Protein AF-A0A7J6LQI9-F1 (afdb_monomer_lite)

Organism: Perkinsus chesapeaki (NCBI:txid330153)

Radius of gyration: 26.36 Å; chains: 1; bounding box: 55×40×84 Å

Structure (mmCIF, N/CA/C/O backbone):
data_AF-A0A7J6LQI9-F1
#
_entry.id   AF-A0A7J6LQI9-F1
#
loop_
_atom_site.group_PDB
_atom_site.id
_atom_site.type_symbol
_atom_site.label_atom_id
_atom_site.label_alt_id
_atom_site.label_comp_id
_atom_site.label_asym_id
_atom_site.label_entity_id
_atom_site.label_seq_id
_atom_site.pdbx_PDB_ins_code
_atom_site.Cartn_x
_atom_site.Cartn_y
_atom_site.Cartn_z
_atom_site.occupancy
_atom_site.B_iso_or_equiv
_atom_site.auth_seq_id
_atom_site.auth_comp_id
_atom_site.auth_asym_id
_atom_site.auth_atom_id
_atom_site.pdbx_PDB_model_num
ATOM 1 N N . MET A 1 1 ? 3.073 -26.337 55.553 1.00 40.69 1 MET A N 1
ATOM 2 C CA . MET A 1 1 ? 2.688 -25.974 54.175 1.00 40.69 1 MET A CA 1
ATOM 3 C C . MET A 1 1 ? 1.246 -26.402 54.012 1.00 40.69 1 MET A C 1
ATOM 5 O O . MET A 1 1 ? 0.987 -27.583 53.830 1.00 40.69 1 MET A O 1
ATOM 9 N N . GLU A 1 2 ? 0.324 -25.474 54.246 1.00 38.28 2 GLU A N 1
ATOM 10 C CA . GLU A 1 2 ? -1.112 -25.739 54.145 1.00 38.28 2 GLU A CA 1
ATOM 11 C C . GLU A 1 2 ? -1.560 -25.693 52.676 1.00 38.28 2 GLU A C 1
ATOM 13 O O . GLU A 1 2 ? -1.099 -24.826 51.928 1.00 38.28 2 GLU A O 1
ATOM 18 N N . PRO A 1 3 ? -2.431 -26.617 52.240 1.00 49.19 3 PRO A N 1
ATOM 19 C CA . PRO A 1 3 ? -2.958 -26.621 50.887 1.00 49.19 3 PRO A CA 1
ATOM 20 C C . PRO A 1 3 ? -4.014 -25.521 50.725 1.00 49.19 3 PRO A C 1
ATOM 22 O O . PRO A 1 3 ? -5.075 -25.543 51.349 1.00 49.19 3 PRO A O 1
ATOM 25 N N . TYR A 1 4 ? -3.716 -24.561 49.852 1.00 40.53 4 TYR A N 1
ATOM 26 C CA . TYR A 1 4 ? -4.633 -23.500 49.452 1.00 40.53 4 TYR A CA 1
ATOM 27 C C . TYR A 1 4 ? -5.725 -24.094 48.552 1.00 40.53 4 TYR A C 1
ATOM 29 O O . TYR A 1 4 ? -5.496 -24.397 47.382 1.00 40.53 4 TYR A O 1
ATOM 37 N N . SER A 1 5 ? -6.908 -24.314 49.118 1.00 52.31 5 SER A N 1
ATOM 38 C CA . SER A 1 5 ? -8.094 -24.749 48.384 1.00 52.31 5 SER A CA 1
ATOM 39 C C . SER A 1 5 ? -8.835 -23.516 47.871 1.00 52.31 5 SER A C 1
ATOM 41 O O . SER A 1 5 ? -9.415 -22.751 48.636 1.00 52.31 5 SER A O 1
ATOM 43 N N . VAL A 1 6 ? -8.782 -23.302 46.555 1.00 49.38 6 VAL A N 1
ATOM 44 C CA . VAL A 1 6 ? -9.547 -22.248 45.878 1.00 49.38 6 VAL A CA 1
ATOM 45 C C . VAL A 1 6 ? -10.990 -22.739 45.725 1.00 49.38 6 VAL A C 1
ATOM 47 O O . VAL A 1 6 ? -11.205 -23.757 45.062 1.00 49.38 6 VAL A O 1
ATOM 50 N N . PRO A 1 7 ? -11.993 -22.069 46.318 1.00 46.41 7 PRO A N 1
ATOM 51 C CA . PRO A 1 7 ? -13.379 -22.453 46.121 1.00 46.41 7 PRO A CA 1
ATOM 52 C C . PRO A 1 7 ? -13.805 -22.144 44.680 1.00 46.41 7 PRO A C 1
ATOM 54 O O . PRO A 1 7 ? -13.689 -21.015 44.204 1.00 46.41 7 PRO A O 1
ATOM 57 N N . LEU A 1 8 ? -14.318 -23.166 43.994 1.00 48.50 8 LEU A N 1
ATOM 58 C CA . LEU A 1 8 ? -15.036 -23.035 42.729 1.00 48.50 8 LEU A CA 1
ATOM 59 C C . LEU A 1 8 ? -16.300 -22.197 42.961 1.00 48.50 8 LEU A C 1
ATOM 61 O O . LEU A 1 8 ? -17.271 -22.667 43.554 1.00 48.50 8 LEU A O 1
ATOM 65 N N . GLN A 1 9 ? -16.282 -20.950 42.492 1.00 42.19 9 GLN A N 1
ATOM 66 C CA . GLN A 1 9 ? -17.488 -20.138 42.379 1.00 42.19 9 GLN A CA 1
ATOM 67 C C . GLN A 1 9 ? -18.355 -20.651 41.219 1.00 42.19 9 GLN A C 1
ATOM 69 O O . GLN A 1 9 ? -17.829 -20.927 40.136 1.00 42.19 9 GLN A O 1
ATOM 74 N N . PRO A 1 10 ? -19.681 -20.773 41.412 1.00 43.66 10 PRO A N 1
ATOM 75 C CA . PRO A 1 10 ? -20.585 -21.210 40.363 1.00 43.66 10 PRO A CA 1
ATOM 76 C C . PRO A 1 10 ? -20.652 -20.160 39.250 1.00 43.66 10 PRO A C 1
ATOM 78 O O . PRO A 1 10 ? -21.075 -19.021 39.447 1.00 43.66 10 PRO A O 1
ATOM 81 N N . ALA A 1 11 ? -20.252 -20.574 38.053 1.00 49.56 11 ALA A N 1
ATOM 82 C CA . ALA A 1 11 ? -20.495 -19.854 36.820 1.00 49.56 11 ALA A CA 1
ATOM 83 C C . ALA A 1 11 ? -21.979 -19.982 36.456 1.00 49.56 11 ALA A C 1
ATOM 85 O O . ALA A 1 11 ? -22.355 -20.942 35.794 1.00 49.56 11 ALA A O 1
ATOM 86 N N . ASN A 1 12 ? -22.829 -19.063 36.918 1.00 50.56 12 ASN A N 1
ATOM 87 C CA . ASN A 1 12 ? -24.009 -18.627 36.166 1.00 50.56 12 ASN A CA 1
ATOM 88 C C . ASN A 1 12 ? -24.771 -17.507 36.880 1.00 50.56 12 ASN A C 1
ATOM 90 O O . ASN A 1 12 ? -25.081 -17.603 38.062 1.00 50.56 12 ASN A O 1
ATOM 94 N N . THR A 1 13 ? -25.179 -16.515 36.082 1.00 47.53 13 THR A N 1
ATOM 95 C CA . THR A 1 13 ? -26.244 -15.540 36.377 1.00 47.53 13 THR A CA 1
ATOM 96 C C . THR A 1 13 ? -26.035 -14.679 37.623 1.00 47.53 13 THR A C 1
ATOM 98 O O . THR A 1 13 ? -26.510 -15.021 38.693 1.00 47.53 13 THR A O 1
ATOM 101 N N . GLN A 1 14 ? -25.370 -13.529 37.451 1.00 40.34 14 GLN A N 1
ATOM 102 C CA . GLN A 1 14 ? -25.777 -12.201 37.958 1.00 40.34 14 GLN A CA 1
ATOM 103 C C . GLN A 1 14 ? -24.629 -11.183 37.779 1.00 40.34 14 GLN A C 1
ATOM 105 O O . GLN A 1 14 ? -23.986 -10.748 38.725 1.00 40.34 14 GLN A O 1
ATOM 110 N N . GLN A 1 15 ? -24.398 -10.745 36.537 1.00 50.09 15 GLN A N 1
ATOM 111 C CA . GLN A 1 15 ? -23.847 -9.408 36.262 1.00 50.09 15 GLN A CA 1
ATOM 112 C C . GLN A 1 15 ? -25.006 -8.467 35.890 1.00 50.09 15 GLN A C 1
ATOM 114 O O . GLN A 1 15 ? -25.082 -7.911 34.802 1.00 50.09 15 GLN A O 1
ATOM 119 N N . GLN A 1 16 ? -25.959 -8.323 36.811 1.00 46.53 16 GLN A N 1
ATOM 120 C CA . GLN A 1 16 ? -26.833 -7.154 36.899 1.00 46.53 16 GLN A CA 1
ATOM 121 C C . GLN A 1 16 ? -26.397 -6.409 38.158 1.00 46.53 16 GLN A C 1
ATOM 123 O O . GLN A 1 16 ? -26.989 -6.567 39.218 1.00 46.53 16 GLN A O 1
ATOM 128 N N . SER A 1 17 ? -25.309 -5.649 38.080 1.00 44.41 17 SER A N 1
ATOM 129 C CA . SER A 1 17 ? -24.976 -4.715 39.152 1.00 44.41 17 SER A CA 1
ATOM 130 C C . SER A 1 17 ? -24.429 -3.437 38.541 1.00 44.41 17 SER A C 1
ATOM 132 O O . SER A 1 17 ? -23.332 -3.415 37.993 1.00 44.41 17 SER A O 1
ATOM 134 N N . GLY A 1 18 ? -25.253 -2.390 38.593 1.00 48.38 18 GLY A N 1
ATOM 135 C CA . GLY A 1 18 ? -24.811 -1.013 38.408 1.00 48.38 18 GLY A CA 1
ATOM 136 C C . GLY A 1 18 ? -24.541 -0.570 36.973 1.00 48.38 18 GLY A C 1
ATOM 137 O O . GLY A 1 18 ? -23.557 0.124 36.740 1.00 48.38 18 GLY A O 1
ATOM 138 N N . TYR A 1 19 ? -25.401 -0.906 36.008 1.00 52.72 19 TYR A N 1
ATOM 139 C CA . TYR A 1 19 ? -25.394 -0.138 34.763 1.00 52.72 19 TYR A CA 1
ATOM 140 C C . TYR A 1 19 ? -25.972 1.258 35.042 1.00 52.72 19 TYR A C 1
ATOM 142 O O . TYR A 1 19 ? -27.088 1.346 35.561 1.00 52.72 19 TYR A O 1
ATOM 150 N N . PRO A 1 20 ? -25.239 2.353 34.755 1.00 58.25 20 PRO A N 1
ATOM 151 C CA . PRO A 1 20 ? -25.808 3.686 34.864 1.00 58.25 20 PRO A CA 1
ATOM 152 C C . PRO A 1 20 ? -27.035 3.760 33.940 1.00 58.25 20 PRO A C 1
ATOM 154 O O . PRO A 1 20 ? -26.996 3.178 32.855 1.00 58.25 20 PRO A O 1
ATOM 157 N N . PRO A 1 21 ? -28.112 4.469 34.322 1.00 64.88 21 PRO A N 1
ATOM 158 C CA . PRO A 1 21 ? -29.423 4.421 33.656 1.00 64.88 21 PRO A CA 1
ATOM 159 C C . PRO A 1 21 ? -29.453 4.840 32.168 1.00 64.88 21 PRO A C 1
ATOM 161 O O . PRO A 1 21 ? -30.518 4.846 31.566 1.00 64.88 21 PRO A O 1
ATOM 164 N N . ASN A 1 22 ? -28.305 5.149 31.555 1.00 67.19 22 ASN A N 1
ATOM 165 C CA . ASN A 1 22 ? -28.160 5.619 30.176 1.00 67.19 22 ASN A CA 1
ATOM 166 C C . ASN A 1 22 ? -27.149 4.803 29.350 1.00 67.19 22 ASN A C 1
ATOM 168 O O . ASN A 1 22 ? -26.540 5.332 28.415 1.00 67.19 22 ASN A O 1
ATOM 172 N N . SER A 1 23 ? -26.900 3.542 29.704 1.00 65.00 23 SER A N 1
ATOM 173 C CA . SER A 1 23 ? -25.967 2.708 28.952 1.00 65.00 23 SER A CA 1
ATOM 174 C C . SER A 1 23 ? -26.686 1.902 27.865 1.00 65.00 23 SER A C 1
ATOM 176 O O . SER A 1 23 ? -27.676 1.219 28.120 1.00 65.00 23 SER A O 1
ATOM 178 N N . ILE A 1 24 ? -26.220 2.025 26.620 1.00 74.44 24 ILE A N 1
ATOM 179 C CA . ILE A 1 24 ? -26.822 1.369 25.452 1.00 74.44 24 ILE A CA 1
ATOM 180 C C . ILE A 1 24 ? -25.917 0.212 25.045 1.00 74.44 24 ILE A C 1
ATOM 182 O O . ILE A 1 24 ? -24.707 0.380 24.870 1.00 74.44 24 ILE A O 1
ATOM 186 N N . LEU A 1 25 ? -26.515 -0.966 24.868 1.00 71.81 25 LEU A N 1
ATOM 187 C CA . LEU A 1 25 ? -25.804 -2.149 24.406 1.00 71.81 25 LEU A CA 1
ATOM 188 C C . LEU A 1 25 ? -25.688 -2.117 22.873 1.00 71.81 25 LEU A C 1
ATOM 190 O O . LEU A 1 25 ? -26.692 -2.207 22.166 1.00 71.81 25 LEU A O 1
ATOM 194 N N . VAL A 1 26 ? -24.473 -2.010 22.335 1.00 74.69 26 VAL A N 1
ATOM 195 C CA . VAL A 1 26 ? -24.212 -2.049 20.887 1.00 74.69 26 VAL A CA 1
ATOM 196 C C . VAL A 1 26 ? -23.241 -3.181 20.584 1.00 74.69 26 VAL A C 1
ATOM 198 O O . VAL A 1 26 ? -22.123 -3.186 21.078 1.00 74.69 26 VAL A O 1
ATOM 201 N N . TYR A 1 27 ? -23.675 -4.166 19.788 1.00 75.31 27 TYR A N 1
ATOM 202 C CA . TYR A 1 27 ? -22.918 -5.403 19.517 1.00 75.31 27 TYR A CA 1
ATOM 203 C C . TYR A 1 27 ? -22.487 -6.169 20.782 1.00 75.31 27 TYR A C 1
ATOM 205 O O . TYR A 1 27 ? -21.415 -6.761 20.826 1.00 75.31 27 TYR A O 1
ATOM 213 N N . GLY A 1 28 ? -23.303 -6.142 21.840 1.00 74.56 28 GLY A N 1
ATOM 214 C CA . GLY A 1 28 ? -22.959 -6.796 23.107 1.00 74.56 28 GLY A CA 1
ATOM 215 C C . GLY A 1 28 ? -21.988 -6.004 23.991 1.00 74.56 28 GLY A C 1
ATOM 216 O O . GLY A 1 28 ? -21.696 -6.445 25.099 1.00 74.56 28 GLY A O 1
ATOM 217 N N . LEU A 1 29 ? -21.512 -4.836 23.546 1.00 69.94 29 LEU A N 1
ATOM 218 C CA . LEU A 1 29 ? -20.759 -3.904 24.378 1.00 69.94 29 LEU A CA 1
ATOM 219 C C . LEU A 1 29 ? -21.689 -2.914 25.060 1.00 69.94 29 LEU A C 1
ATOM 221 O O . LEU A 1 29 ? -22.499 -2.265 24.401 1.00 69.94 29 LEU A O 1
ATOM 225 N N . ASN A 1 30 ? -21.518 -2.748 26.367 1.00 71.31 30 ASN A N 1
ATOM 226 C CA . ASN A 1 30 ? -22.172 -1.677 27.089 1.00 71.31 30 ASN A CA 1
ATOM 227 C C . ASN A 1 30 ? -21.399 -0.368 26.903 1.00 71.31 30 ASN A C 1
ATOM 229 O O . ASN A 1 30 ? -20.336 -0.189 27.496 1.00 71.31 30 ASN A O 1
ATOM 233 N N . VAL A 1 31 ? -21.926 0.533 26.078 1.00 73.19 31 VAL A N 1
ATOM 234 C CA . VAL A 1 31 ? -21.269 1.801 25.764 1.00 73.19 31 VAL A CA 1
ATOM 235 C C . VAL A 1 31 ? -21.918 2.925 26.572 1.00 73.19 31 VAL A C 1
ATOM 237 O O . VAL A 1 31 ? -23.146 3.030 26.652 1.00 73.19 31 VAL A O 1
ATOM 240 N N . GLY A 1 32 ? -21.085 3.763 27.194 1.00 71.62 32 GLY A N 1
ATOM 241 C CA . GLY A 1 32 ? -21.523 4.964 27.900 1.00 71.62 32 GLY A CA 1
ATOM 242 C C . GLY A 1 32 ? -22.053 6.007 26.919 1.00 71.62 32 GLY A C 1
ATOM 243 O O . GLY A 1 32 ? -21.281 6.761 26.340 1.00 71.62 32 GLY A O 1
ATOM 244 N N . GLY A 1 33 ? -23.370 6.046 26.733 1.00 74.62 33 GLY A N 1
ATOM 245 C CA . GLY A 1 33 ? -24.053 7.063 25.938 1.00 74.62 33 GLY A CA 1
ATOM 246 C C . GLY A 1 33 ? -24.184 6.759 24.431 1.00 74.62 33 GLY A C 1
ATOM 247 O O . GLY A 1 33 ? -23.364 6.053 23.836 1.00 74.62 33 GLY A O 1
ATOM 248 N N . PRO A 1 34 ? -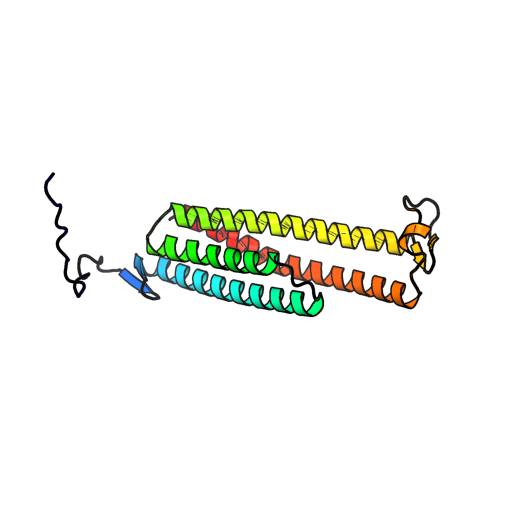25.231 7.306 23.783 1.00 78.38 34 PRO A N 1
ATOM 249 C CA . PRO A 1 34 ? -25.559 7.054 22.373 1.00 78.38 34 PRO A CA 1
ATOM 250 C C . PRO A 1 34 ? -24.515 7.591 21.382 1.00 78.38 34 PRO A C 1
ATOM 252 O O . PRO A 1 34 ? -24.407 7.084 20.265 1.00 78.38 34 PRO A O 1
ATOM 255 N N . GLU A 1 35 ? -23.732 8.595 21.779 1.00 76.19 35 GLU A N 1
ATOM 256 C CA . GLU A 1 35 ? -22.750 9.249 20.910 1.00 76.19 35 GLU A CA 1
ATOM 257 C C . GLU A 1 35 ? -21.546 8.337 20.616 1.00 76.19 35 GLU A C 1
ATOM 259 O O . GLU A 1 35 ? -21.184 8.118 19.457 1.00 76.19 35 GLU A O 1
ATOM 264 N N . ILE A 1 36 ? -20.993 7.696 21.653 1.00 73.25 36 ILE A N 1
ATOM 265 C CA . ILE A 1 36 ? -19.853 6.772 21.533 1.00 73.25 36 ILE A CA 1
ATOM 266 C C . ILE A 1 36 ? -20.274 5.492 20.787 1.00 73.25 36 ILE A C 1
ATOM 268 O O . ILE A 1 36 ? -19.526 4.956 19.966 1.00 73.25 36 ILE A O 1
ATOM 272 N N . ALA A 1 37 ? -21.511 5.037 21.002 1.00 76.44 37 ALA A N 1
ATOM 273 C CA . ALA A 1 37 ? -22.098 3.878 20.333 1.00 76.44 37 ALA A CA 1
ATOM 274 C C . ALA A 1 37 ? -22.134 4.018 18.798 1.00 76.44 37 ALA A C 1
ATOM 276 O O . ALA A 1 37 ? -21.839 3.062 18.070 1.00 76.44 37 ALA A O 1
ATOM 277 N N . GLY A 1 38 ? -22.465 5.211 18.294 1.00 75.94 38 GLY A N 1
ATOM 278 C CA . GLY A 1 38 ? -22.454 5.499 16.859 1.00 75.94 38 GLY A CA 1
ATOM 279 C C . GLY A 1 38 ? -21.048 5.441 16.259 1.00 75.94 38 GLY A C 1
ATOM 280 O O . GLY A 1 38 ? -20.864 4.930 15.150 1.00 75.94 38 GLY A O 1
ATOM 281 N N . LEU A 1 39 ? -20.051 5.914 17.009 1.00 72.94 39 LEU A N 1
ATOM 282 C CA . LEU A 1 39 ? -18.657 5.927 16.577 1.00 72.94 39 LEU A CA 1
ATOM 283 C C . LEU A 1 39 ? -18.086 4.506 16.482 1.00 72.94 39 LEU A C 1
ATOM 285 O O . LEU A 1 39 ? -17.556 4.126 15.439 1.00 72.94 39 LEU A O 1
ATOM 289 N N . VAL A 1 40 ? -18.288 3.685 17.519 1.00 75.06 40 VAL A N 1
ATOM 290 C CA . VAL A 1 40 ? -17.824 2.285 17.560 1.00 75.06 40 VAL A CA 1
ATOM 291 C C . VAL A 1 40 ? -18.413 1.471 16.403 1.00 75.06 40 VAL A C 1
ATOM 293 O O . VAL A 1 40 ? -17.692 0.725 15.741 1.00 75.06 40 VAL A O 1
ATOM 296 N N . ARG A 1 41 ? -19.700 1.669 16.077 1.00 78.50 41 ARG A N 1
ATOM 297 C CA . ARG A 1 41 ? -20.354 1.021 14.925 1.00 78.50 41 ARG A CA 1
ATOM 298 C C . ARG A 1 41 ? -19.650 1.312 13.603 1.00 78.50 41 ARG A C 1
ATOM 300 O O . ARG A 1 41 ? -19.426 0.392 12.816 1.00 78.50 41 ARG A O 1
ATOM 307 N N . LYS A 1 42 ? -19.296 2.577 13.367 1.00 80.12 42 LYS A N 1
ATOM 308 C CA . LYS A 1 42 ? -18.609 3.001 12.141 1.00 80.12 42 LYS A CA 1
ATOM 309 C C . LYS A 1 42 ? -17.194 2.440 12.079 1.00 80.12 42 LYS A C 1
ATOM 311 O O . LYS A 1 42 ? -16.819 1.908 11.042 1.00 80.12 42 LYS A O 1
ATOM 316 N N . VAL A 1 43 ? -16.445 2.497 13.181 1.00 74.00 43 VAL A N 1
ATOM 317 C CA . VAL A 1 43 ? -15.062 1.997 13.244 1.00 74.00 43 VAL A CA 1
ATOM 318 C C . VAL A 1 43 ? -15.001 0.489 13.004 1.00 74.00 43 VAL A C 1
ATOM 320 O O . VAL A 1 43 ? -14.169 0.038 12.218 1.00 74.00 43 VAL A O 1
ATOM 323 N N . ILE A 1 44 ? -15.903 -0.291 13.608 1.00 78.62 44 ILE A N 1
ATOM 324 C CA . ILE A 1 44 ? -15.962 -1.745 13.394 1.00 78.62 44 ILE A CA 1
ATOM 325 C C . ILE A 1 44 ? -16.332 -2.056 11.939 1.00 78.62 44 ILE A C 1
ATOM 327 O O . ILE A 1 44 ? -15.671 -2.875 11.305 1.00 78.62 44 ILE A O 1
ATOM 331 N N . SER A 1 45 ? -17.337 -1.369 11.383 1.00 82.62 45 SER A N 1
ATOM 332 C CA . SER A 1 45 ? -17.739 -1.564 9.985 1.00 82.62 45 SER A CA 1
ATOM 333 C C . SER A 1 45 ? -16.610 -1.224 9.007 1.00 82.62 45 SER A C 1
ATOM 335 O O . SER A 1 45 ? -16.381 -1.976 8.063 1.00 82.62 45 SER A O 1
ATOM 337 N N . LEU A 1 46 ? -15.889 -0.121 9.238 1.00 76.31 46 LEU A N 1
ATOM 338 C CA . LEU A 1 46 ? -14.714 0.259 8.451 1.00 76.31 46 LEU A CA 1
ATOM 339 C C . LEU A 1 46 ? -13.595 -0.771 8.591 1.00 76.31 46 LEU A C 1
ATOM 341 O O . LEU A 1 46 ? -13.013 -1.154 7.586 1.00 76.31 46 LEU A O 1
ATOM 345 N N . SER A 1 47 ? -13.337 -1.256 9.806 1.00 77.12 47 SER A N 1
ATOM 346 C CA . SER A 1 47 ? -12.295 -2.256 10.060 1.00 77.12 47 SER A CA 1
ATOM 347 C C . SER A 1 47 ? -12.566 -3.550 9.293 1.00 77.12 47 SER A C 1
ATOM 349 O O . SER A 1 47 ? -11.677 -4.049 8.605 1.00 77.12 47 SER A O 1
ATOM 351 N N . ILE A 1 48 ? -13.806 -4.050 9.333 1.00 81.69 48 ILE A N 1
ATOM 352 C CA . ILE A 1 48 ? -14.216 -5.244 8.582 1.00 81.69 48 ILE A CA 1
ATOM 353 C C . ILE A 1 48 ? -14.097 -4.998 7.077 1.00 81.69 48 ILE A C 1
ATOM 355 O O . ILE A 1 48 ? -13.500 -5.812 6.378 1.00 81.69 48 ILE A O 1
ATOM 359 N N . ALA A 1 49 ? -14.598 -3.863 6.578 1.00 81.25 49 ALA A N 1
ATOM 360 C CA . ALA A 1 49 ? -14.491 -3.521 5.162 1.00 81.25 49 ALA A CA 1
ATOM 361 C C . ALA A 1 49 ? -13.025 -3.467 4.703 1.00 81.25 49 ALA A C 1
ATOM 363 O O . ALA A 1 49 ? -12.677 -4.056 3.684 1.00 81.25 49 ALA A O 1
ATOM 364 N N . THR A 1 50 ? -12.142 -2.836 5.483 1.00 73.25 50 THR A N 1
ATOM 365 C CA . THR A 1 50 ? -10.710 -2.787 5.166 1.00 73.25 50 THR A CA 1
ATOM 366 C C . THR A 1 50 ? -10.051 -4.159 5.225 1.00 73.25 50 THR A C 1
ATOM 368 O O . THR A 1 50 ? -9.248 -4.464 4.351 1.00 73.25 50 THR A O 1
ATOM 371 N N .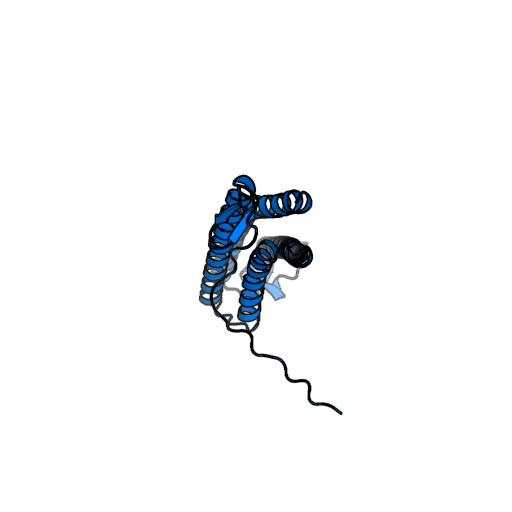 ALA A 1 51 ? -10.410 -5.009 6.191 1.00 78.00 51 ALA A N 1
ATOM 372 C CA . ALA A 1 51 ? -9.882 -6.367 6.278 1.00 78.00 51 ALA A CA 1
ATOM 373 C C . ALA A 1 51 ? -10.275 -7.194 5.045 1.00 78.00 51 ALA A C 1
ATOM 375 O O . ALA A 1 51 ? -9.426 -7.861 4.461 1.00 78.00 51 ALA A O 1
ATOM 376 N N . VAL A 1 52 ? -11.532 -7.091 4.597 1.00 83.44 52 VAL A N 1
ATOM 377 C CA . VAL A 1 52 ? -12.014 -7.758 3.378 1.00 83.44 52 VAL A CA 1
ATOM 378 C C . VAL A 1 52 ? -11.264 -7.259 2.144 1.00 83.44 52 VAL A C 1
ATOM 380 O O . VAL A 1 52 ? -10.794 -8.072 1.352 1.00 83.44 52 VAL A O 1
ATOM 383 N N . VAL A 1 53 ? -11.099 -5.940 1.995 1.00 78.12 53 VAL A N 1
ATOM 384 C CA . VAL A 1 53 ? -10.351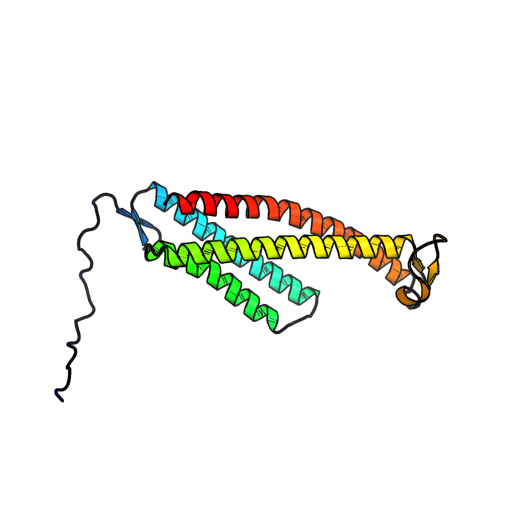 -5.357 0.869 1.00 78.12 53 VAL A CA 1
ATOM 385 C C . VAL A 1 53 ? -8.907 -5.855 0.856 1.00 78.12 53 VAL A C 1
ATOM 387 O O . VAL A 1 53 ? -8.439 -6.285 -0.194 1.00 78.12 53 VAL A O 1
ATOM 390 N N . VAL A 1 54 ? -8.228 -5.864 2.009 1.00 76.75 54 VAL A N 1
ATOM 391 C CA . VAL A 1 54 ? -6.850 -6.365 2.126 1.00 76.75 54 VAL A CA 1
ATOM 392 C C . VAL A 1 54 ? -6.773 -7.828 1.699 1.00 76.75 54 VAL A C 1
ATOM 394 O O . VAL A 1 54 ? -5.967 -8.155 0.834 1.00 76.75 54 VAL A O 1
ATOM 397 N N . VAL A 1 55 ? -7.652 -8.691 2.216 1.00 81.81 55 VAL A N 1
ATOM 398 C CA . VAL A 1 55 ? -7.681 -10.118 1.854 1.00 81.81 55 VAL A CA 1
ATOM 399 C C . VAL A 1 55 ? -7.880 -10.305 0.349 1.00 81.81 55 VAL A C 1
ATOM 401 O O . VAL A 1 55 ? -7.133 -11.058 -0.271 1.00 81.81 55 VAL A O 1
ATOM 404 N N . ILE A 1 56 ? -8.829 -9.586 -0.260 1.00 84.06 56 ILE A N 1
ATOM 405 C CA . ILE A 1 56 ? -9.075 -9.658 -1.707 1.00 84.06 56 ILE A CA 1
ATOM 406 C C . ILE A 1 56 ? -7.834 -9.214 -2.485 1.00 84.06 56 ILE A C 1
ATOM 408 O O . ILE A 1 56 ? -7.402 -9.916 -3.396 1.00 84.06 56 ILE A O 1
ATOM 412 N N . THR A 1 57 ? -7.231 -8.081 -2.118 1.00 77.12 57 THR A N 1
ATOM 413 C CA . THR A 1 57 ? -6.038 -7.571 -2.810 1.00 77.12 57 THR A CA 1
ATOM 414 C C . THR A 1 57 ? -4.840 -8.503 -2.672 1.00 77.12 57 THR A C 1
ATOM 416 O O . THR A 1 57 ? -4.090 -8.673 -3.629 1.00 77.12 57 THR A O 1
ATOM 419 N N . THR A 1 58 ? -4.684 -9.153 -1.517 1.00 78.12 58 THR A N 1
ATOM 420 C CA . THR A 1 58 ? -3.611 -10.116 -1.272 1.00 78.12 58 THR A CA 1
ATOM 421 C C . THR A 1 58 ? -3.803 -11.373 -2.113 1.00 78.12 58 THR A C 1
ATOM 423 O O . THR A 1 58 ? -2.853 -11.814 -2.748 1.00 78.12 58 THR A O 1
ATOM 426 N N . ILE A 1 59 ? -5.023 -11.915 -2.174 1.00 82.88 59 ILE A N 1
ATOM 427 C CA . ILE A 1 59 ? -5.333 -13.096 -2.994 1.00 82.88 59 ILE A CA 1
ATOM 428 C C . ILE A 1 59 ? -5.140 -12.786 -4.481 1.00 82.88 59 ILE A C 1
ATOM 430 O O . ILE A 1 59 ? -4.522 -13.571 -5.192 1.00 82.88 59 ILE A O 1
ATOM 434 N N . LEU A 1 60 ? -5.626 -11.634 -4.956 1.00 80.75 60 LEU A N 1
ATOM 435 C CA . LEU A 1 60 ? -5.432 -11.219 -6.348 1.00 80.75 60 LEU A CA 1
ATOM 436 C C . LEU A 1 60 ? -3.947 -11.061 -6.687 1.00 80.75 60 LEU A C 1
ATOM 438 O O . LEU A 1 60 ? -3.517 -11.524 -7.738 1.00 80.75 60 LEU A O 1
ATOM 442 N N . GLY A 1 61 ? -3.162 -10.453 -5.795 1.00 74.06 61 GLY A N 1
ATOM 443 C CA . GLY A 1 61 ? -1.716 -10.343 -5.969 1.00 74.06 61 GLY A CA 1
ATOM 444 C C . GLY A 1 61 ? -1.031 -11.709 -6.045 1.00 74.06 61 GLY A C 1
ATOM 445 O O . GLY A 1 61 ? -0.208 -11.930 -6.927 1.00 74.06 61 GLY A O 1
ATOM 446 N N . ASP A 1 62 ? -1.408 -12.645 -5.176 1.00 78.12 62 ASP A N 1
ATOM 447 C CA . ASP A 1 62 ? -0.824 -13.989 -5.152 1.00 78.12 62 ASP A CA 1
ATOM 448 C C . ASP A 1 62 ? -1.142 -14.781 -6.434 1.00 78.12 62 ASP A C 1
ATOM 450 O O . ASP A 1 62 ? -0.258 -15.408 -7.015 1.00 78.12 62 ASP A O 1
ATOM 454 N N . ILE A 1 63 ? -2.378 -14.671 -6.938 1.00 81.81 63 ILE A N 1
ATOM 455 C CA . ILE A 1 63 ? -2.798 -15.297 -8.202 1.00 81.81 63 ILE A CA 1
ATOM 456 C C . ILE A 1 63 ? -2.035 -14.705 -9.395 1.00 81.81 63 ILE A C 1
ATOM 458 O O . ILE A 1 63 ? -1.629 -15.446 -10.284 1.00 81.81 63 ILE A O 1
ATOM 462 N N . ILE A 1 64 ? -1.842 -13.382 -9.431 1.00 81.12 64 ILE A N 1
ATOM 463 C CA . ILE A 1 64 ? -1.200 -12.702 -10.568 1.00 81.12 64 ILE A CA 1
ATOM 464 C C . ILE A 1 64 ? 0.308 -12.959 -10.592 1.00 81.12 64 ILE A C 1
ATOM 466 O O . ILE A 1 64 ? 0.871 -13.212 -11.654 1.00 81.12 64 ILE A O 1
ATOM 470 N N . PHE A 1 65 ? 0.971 -12.884 -9.438 1.00 74.44 65 PHE A N 1
ATOM 471 C CA . PHE A 1 65 ? 2.431 -12.928 -9.369 1.00 74.44 65 PHE A CA 1
ATOM 472 C C . PHE A 1 65 ? 2.992 -14.322 -9.061 1.00 74.44 65 PHE A C 1
ATOM 474 O O . PHE A 1 65 ? 4.208 -14.486 -9.104 1.00 74.44 65 PHE A O 1
ATOM 481 N N . HIS A 1 66 ? 2.147 -15.324 -8.766 1.00 73.81 66 HIS A N 1
ATOM 482 C CA . HIS A 1 66 ? 2.554 -16.698 -8.423 1.00 73.81 66 HIS A CA 1
ATOM 483 C C . HIS A 1 66 ? 3.665 -16.768 -7.351 1.00 73.81 66 HIS A C 1
ATOM 485 O O . HIS A 1 66 ? 4.445 -17.719 -7.289 1.00 73.81 66 HIS A O 1
ATOM 491 N N . TYR A 1 67 ? 3.736 -15.760 -6.480 1.00 64.69 67 TYR A N 1
ATOM 492 C CA . TYR A 1 67 ? 4.770 -15.613 -5.462 1.00 64.69 67 TYR A CA 1
ATOM 493 C C . TYR A 1 67 ? 4.172 -15.902 -4.087 1.00 64.69 67 TYR A C 1
ATOM 495 O O . TYR A 1 67 ? 3.959 -15.001 -3.273 1.00 64.69 67 TYR A O 1
ATOM 503 N N . VAL A 1 68 ? 3.951 -17.189 -3.805 1.00 57.50 68 VAL A N 1
ATOM 504 C CA . VAL A 1 68 ? 3.525 -17.645 -2.476 1.00 57.50 68 VAL A CA 1
ATOM 505 C C . VAL A 1 68 ? 4.718 -17.545 -1.523 1.00 57.50 68 VAL A C 1
ATOM 507 O O . VAL A 1 68 ? 5.432 -18.509 -1.255 1.00 57.50 68 VAL A O 1
ATOM 510 N N . SER A 1 69 ? 4.987 -16.334 -1.044 1.00 67.75 69 SER A N 1
ATOM 511 C CA . SER A 1 69 ? 6.005 -16.083 -0.031 1.00 67.75 69 SER A CA 1
ATOM 512 C C . SER A 1 69 ? 5.435 -16.386 1.354 1.00 67.75 69 SER A C 1
ATOM 514 O O . SER A 1 69 ? 4.313 -16.008 1.686 1.00 67.75 69 SER A O 1
ATOM 516 N N . SER A 1 70 ? 6.219 -17.021 2.221 1.00 73.00 70 SER A N 1
ATOM 517 C CA . SER A 1 70 ? 5.845 -17.280 3.621 1.00 73.00 70 SER A CA 1
ATOM 518 C C . SER A 1 70 ? 5.485 -16.003 4.406 1.00 73.00 70 SER A C 1
ATOM 520 O O . SER A 1 70 ? 4.804 -16.074 5.430 1.00 73.00 70 SER A O 1
ATOM 522 N N . GLY A 1 71 ? 5.872 -14.824 3.906 1.00 74.12 71 GLY A N 1
ATOM 523 C CA . GLY A 1 71 ? 5.513 -13.527 4.481 1.00 74.12 71 GLY A CA 1
ATOM 524 C C . GLY A 1 71 ? 4.023 -13.173 4.402 1.00 74.12 71 GLY A C 1
ATOM 525 O O . GLY A 1 71 ? 3.541 -12.401 5.235 1.00 74.12 71 GLY A O 1
ATOM 526 N N . THR A 1 72 ? 3.265 -13.747 3.463 1.00 75.25 72 THR A N 1
ATOM 527 C CA . THR A 1 72 ? 1.858 -13.375 3.238 1.00 75.25 72 THR A CA 1
ATOM 528 C C . THR A 1 72 ? 0.979 -13.754 4.429 1.00 75.25 72 THR A C 1
ATOM 530 O O . THR A 1 72 ? 0.148 -12.963 4.874 1.00 75.25 72 THR A O 1
ATOM 533 N N . PHE A 1 73 ? 1.223 -14.926 5.024 1.00 78.56 73 PHE A N 1
ATOM 534 C CA . PHE A 1 73 ? 0.487 -15.384 6.203 1.00 78.56 73 PHE A CA 1
ATOM 535 C C . PHE A 1 73 ? 0.712 -14.465 7.410 1.00 78.56 73 PHE A C 1
ATOM 537 O O . PHE A 1 73 ? -0.240 -14.061 8.080 1.00 78.56 73 PHE A O 1
ATOM 544 N N . PHE A 1 74 ? 1.966 -14.072 7.654 1.00 79.62 74 PHE A N 1
ATOM 545 C CA . PHE A 1 74 ? 2.305 -13.156 8.743 1.00 79.62 74 PHE A CA 1
ATOM 546 C C . PHE A 1 74 ? 1.630 -11.791 8.561 1.00 79.62 74 PHE A C 1
ATOM 548 O O . PHE A 1 74 ? 1.095 -11.231 9.517 1.00 79.62 74 PHE A O 1
ATOM 555 N N . SER A 1 75 ? 1.578 -11.291 7.323 1.00 77.12 75 SER A N 1
ATOM 556 C CA . SER A 1 75 ? 0.908 -10.029 6.999 1.00 77.12 75 SER A CA 1
ATOM 557 C C . SER A 1 75 ? -0.590 -10.062 7.320 1.00 77.12 75 SER A C 1
ATOM 559 O O . SER A 1 75 ? -1.103 -9.125 7.931 1.00 77.12 75 SER A O 1
ATOM 561 N N . VAL A 1 76 ? -1.283 -11.163 7.002 1.00 80.31 76 VAL A N 1
ATOM 562 C CA . VAL A 1 76 ? -2.715 -11.325 7.311 1.00 80.31 76 VAL A CA 1
ATOM 563 C C . VAL A 1 76 ? -2.953 -11.374 8.820 1.00 80.31 76 VAL A C 1
ATOM 565 O O . VAL A 1 76 ? -3.837 -10.683 9.324 1.00 80.31 76 VAL A O 1
ATOM 568 N N . VAL A 1 77 ? -2.146 -12.141 9.559 1.00 85.25 77 VAL A N 1
ATOM 569 C CA . VAL A 1 77 ? -2.280 -12.251 11.021 1.00 85.25 77 VAL A CA 1
ATOM 570 C C . VAL A 1 77 ? -2.065 -10.894 11.691 1.00 85.25 77 VAL A C 1
ATOM 572 O O . VAL A 1 77 ? -2.885 -10.476 12.510 1.00 85.25 77 VAL A O 1
ATOM 575 N N . VAL A 1 78 ? -1.018 -10.161 11.303 1.00 83.06 78 VAL A N 1
ATOM 576 C CA . VAL A 1 78 ? -0.768 -8.799 11.802 1.00 83.06 78 VAL A CA 1
ATOM 577 C C . VAL A 1 78 ? -1.900 -7.851 11.392 1.00 83.06 78 VAL A C 1
ATOM 579 O O . VAL A 1 78 ? -2.355 -7.053 12.211 1.00 83.06 78 VAL A O 1
ATOM 582 N N . GLY A 1 79 ? -2.417 -7.979 10.168 1.00 80.94 79 GLY A N 1
ATOM 583 C CA . GLY A 1 79 ? -3.543 -7.193 9.664 1.00 80.94 79 GLY A CA 1
ATOM 584 C C . GLY A 1 79 ? -4.838 -7.385 10.458 1.00 80.94 79 GLY A C 1
ATOM 585 O O . GLY A 1 79 ? -5.598 -6.431 10.611 1.00 80.94 79 GLY A O 1
ATOM 586 N N . LEU A 1 80 ? -5.067 -8.579 11.014 1.00 83.44 80 LEU A N 1
ATOM 587 C CA . LEU A 1 80 ? -6.220 -8.893 11.868 1.00 83.44 80 LEU A CA 1
ATOM 588 C C . LEU A 1 80 ? -5.990 -8.562 13.352 1.00 83.44 80 LEU A C 1
ATOM 590 O O . LEU A 1 80 ? -6.943 -8.239 14.064 1.00 83.44 80 LEU A O 1
ATOM 594 N N . LEU A 1 81 ? -4.741 -8.590 13.824 1.00 86.31 81 LEU A N 1
ATOM 595 C CA . LEU A 1 81 ? -4.387 -8.206 15.194 1.00 86.31 81 LEU A CA 1
ATOM 596 C C . LEU A 1 81 ? -4.701 -6.732 15.475 1.00 86.31 81 LEU A C 1
ATOM 598 O O . LEU A 1 81 ? -5.234 -6.416 16.535 1.00 86.31 81 LEU A O 1
ATOM 602 N N . VAL A 1 82 ? -4.444 -5.835 14.519 1.00 86.69 82 VAL A N 1
ATOM 603 C CA . VAL A 1 82 ? -4.717 -4.395 14.674 1.00 86.69 82 VAL A CA 1
ATOM 604 C C . VAL A 1 82 ? -6.193 -4.101 15.008 1.00 86.69 82 VAL A C 1
ATOM 606 O O . VAL A 1 82 ? -6.448 -3.492 16.051 1.00 86.69 82 VAL A O 1
ATOM 609 N N . PRO A 1 83 ? -7.194 -4.531 14.212 1.00 81.25 83 PRO A N 1
ATOM 610 C CA . PRO A 1 83 ? -8.598 -4.305 14.549 1.00 81.25 83 PRO A CA 1
ATOM 611 C C . PRO A 1 83 ? -9.034 -5.050 15.817 1.00 81.25 83 PRO A C 1
ATOM 613 O O . PRO A 1 83 ? -9.884 -4.538 16.548 1.00 81.25 83 PRO A O 1
ATOM 616 N N . ALA A 1 84 ? -8.429 -6.201 16.138 1.00 85.19 84 ALA A N 1
ATOM 617 C CA . ALA A 1 84 ? -8.678 -6.885 17.405 1.00 85.19 84 ALA A CA 1
ATOM 618 C C . ALA A 1 84 ? -8.234 -6.031 18.607 1.00 85.19 84 ALA A C 1
ATOM 620 O O . ALA A 1 84 ? -9.015 -5.858 19.543 1.00 85.19 84 ALA A O 1
ATOM 621 N N . CYS A 1 85 ? -7.043 -5.422 18.568 1.00 89.06 85 CYS A N 1
ATOM 622 C CA . CYS A 1 85 ? -6.576 -4.491 19.604 1.00 89.06 85 CYS A CA 1
ATOM 623 C C . CYS A 1 85 ? -7.544 -3.315 19.789 1.00 89.06 85 CYS A C 1
ATOM 625 O O . CYS A 1 85 ? -7.872 -2.966 20.922 1.00 89.06 85 CYS A O 1
ATOM 627 N N . GLY A 1 86 ? -8.051 -2.746 18.690 1.00 83.88 86 GLY A N 1
ATOM 628 C CA . GLY A 1 86 ? -9.049 -1.675 18.738 1.00 83.88 86 GLY A CA 1
ATOM 629 C C . GLY A 1 86 ? -10.358 -2.115 19.402 1.00 83.88 86 GLY A C 1
ATOM 630 O O . GLY A 1 86 ? -10.884 -1.415 20.267 1.00 83.88 86 GLY A O 1
ATOM 631 N N . TYR A 1 87 ? -10.856 -3.306 19.055 1.00 83.88 87 TYR A N 1
ATOM 632 C CA . TYR A 1 87 ? -12.073 -3.870 19.641 1.00 83.88 87 TYR A CA 1
ATOM 633 C C . TYR A 1 87 ? -11.919 -4.175 21.138 1.00 83.88 87 TYR A C 1
ATOM 635 O O . TYR A 1 87 ? -12.741 -3.739 21.945 1.00 83.88 87 TYR A O 1
ATOM 643 N N . TYR A 1 88 ? -10.862 -4.894 21.531 1.00 87.44 88 TYR A N 1
ATOM 644 C CA . TYR A 1 88 ? -10.617 -5.241 22.934 1.00 87.44 88 TYR A CA 1
ATOM 645 C C . TYR A 1 88 ? -10.272 -4.013 23.785 1.00 87.44 88 TYR A C 1
ATOM 647 O O . TYR A 1 88 ? -10.705 -3.942 24.934 1.00 87.44 88 TYR A O 1
ATOM 655 N N . GLY A 1 89 ? -9.568 -3.027 23.220 1.00 87.44 89 GLY A N 1
ATOM 656 C CA . GLY A 1 89 ? -9.287 -1.752 23.880 1.00 87.44 89 GLY A CA 1
ATOM 657 C C . GLY A 1 89 ? -10.560 -0.967 24.182 1.00 87.44 89 GLY A C 1
ATOM 658 O O . GLY A 1 89 ? -10.763 -0.549 25.320 1.00 87.44 89 GLY A O 1
ATOM 659 N N . ALA A 1 90 ? -11.470 -0.856 23.207 1.00 81.31 90 ALA A N 1
ATOM 660 C CA . ALA A 1 90 ? -12.778 -0.237 23.418 1.00 81.31 90 ALA A CA 1
ATOM 661 C C . ALA A 1 90 ? -13.645 -1.028 24.414 1.00 81.31 90 ALA A C 1
ATOM 663 O O . ALA A 1 90 ? -14.348 -0.434 25.228 1.00 81.31 90 ALA A O 1
ATOM 664 N N . LYS A 1 91 ? -13.579 -2.367 24.379 1.00 82.50 91 LYS A N 1
ATOM 665 C CA . LYS A 1 91 ? -14.360 -3.237 25.269 1.00 82.50 91 LYS A CA 1
ATOM 666 C C . LYS A 1 91 ? -13.960 -3.134 26.730 1.00 82.50 91 LYS A C 1
ATOM 668 O O . LYS A 1 91 ? -14.832 -3.049 27.590 1.00 82.50 91 LYS A O 1
ATOM 673 N N . ASN A 1 92 ? -12.662 -3.170 26.999 1.00 85.00 92 ASN A N 1
ATOM 674 C CA . ASN A 1 92 ? -12.138 -3.177 28.360 1.00 85.00 92 ASN A CA 1
ATOM 675 C C . ASN A 1 92 ? -11.822 -1.767 28.875 1.00 85.00 92 ASN A C 1
ATOM 677 O O . ASN A 1 92 ? -11.334 -1.634 29.992 1.00 85.00 92 ASN A O 1
ATOM 681 N N . ASN A 1 93 ? -12.090 -0.729 28.071 1.00 82.38 93 ASN A N 1
ATOM 682 C CA . ASN A 1 93 ? -11.677 0.647 28.337 1.00 82.38 93 ASN A CA 1
ATOM 683 C C . ASN A 1 93 ? -10.173 0.754 28.671 1.00 82.38 93 ASN A C 1
ATOM 685 O O . ASN A 1 93 ? -9.759 1.510 29.551 1.00 82.38 93 ASN A O 1
ATOM 689 N N . ASP A 1 94 ? -9.351 -0.051 27.990 1.00 88.88 94 ASP A N 1
ATOM 690 C CA . ASP A 1 94 ? -7.912 -0.120 28.231 1.00 88.88 94 ASP A CA 1
ATOM 691 C C . ASP A 1 94 ? -7.182 0.831 27.280 1.00 88.88 94 ASP A C 1
ATOM 693 O O . ASP A 1 94 ? -7.054 0.587 26.073 1.00 88.88 94 ASP A O 1
ATOM 697 N N . ARG A 1 95 ? -6.680 1.930 27.850 1.00 85.81 95 ARG A N 1
ATOM 698 C CA . ARG A 1 95 ? -5.928 2.965 27.129 1.00 85.81 95 ARG A CA 1
ATOM 699 C C . ARG A 1 95 ? -4.670 2.410 26.457 1.00 85.81 95 ARG A C 1
ATOM 701 O O . ARG A 1 95 ? -4.264 2.928 25.419 1.00 85.81 95 ARG A O 1
ATOM 708 N N . THR A 1 96 ? -4.085 1.342 26.996 1.00 90.88 96 THR A N 1
ATOM 709 C CA . THR A 1 96 ? -2.875 0.709 26.454 1.00 90.88 96 THR A CA 1
ATOM 710 C C . THR A 1 96 ? -3.160 0.042 25.111 1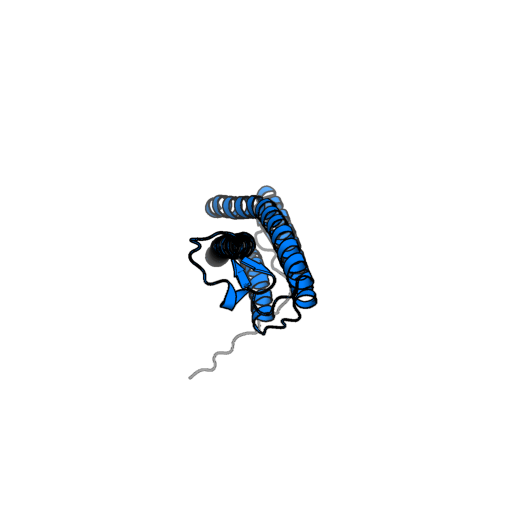.00 90.88 96 THR A C 1
ATOM 712 O O . THR A 1 96 ? -2.422 0.247 24.146 1.00 90.88 96 THR A O 1
ATOM 715 N N . LEU A 1 97 ? -4.268 -0.704 25.010 1.00 88.19 97 LEU A N 1
ATOM 716 C CA . LEU A 1 97 ? -4.671 -1.366 23.765 1.00 88.19 97 LEU A CA 1
ATOM 717 C C . LEU A 1 97 ? -5.072 -0.354 22.684 1.00 88.19 97 LEU A C 1
ATOM 719 O O . LEU A 1 97 ? -4.727 -0.532 21.515 1.00 88.19 97 LEU A O 1
ATOM 723 N N . ILE A 1 98 ? -5.754 0.727 23.073 1.00 85.50 98 ILE A N 1
ATOM 724 C CA . ILE A 1 98 ? -6.110 1.824 22.159 1.00 85.50 98 ILE A CA 1
ATOM 725 C C . ILE A 1 98 ? -4.841 2.528 21.648 1.00 85.50 98 ILE A C 1
ATOM 727 O O . ILE A 1 98 ? -4.723 2.808 20.452 1.00 85.50 98 ILE A O 1
ATOM 731 N N . GLY A 1 99 ? -3.859 2.751 22.526 1.00 86.06 99 GLY A N 1
ATOM 732 C CA . GLY A 1 99 ? -2.548 3.280 22.150 1.00 86.06 99 GLY A CA 1
ATOM 733 C C . GLY A 1 99 ? -1.820 2.383 21.145 1.00 86.06 99 GLY A C 1
ATOM 734 O O . GLY A 1 99 ? -1.318 2.878 20.135 1.00 86.06 99 GLY A O 1
ATOM 735 N N . MET A 1 100 ? -1.827 1.063 21.361 1.00 88.38 100 MET A N 1
ATOM 736 C CA . MET A 1 100 ? -1.218 0.096 20.441 1.00 88.38 100 MET A CA 1
ATOM 737 C C . MET A 1 100 ? -1.903 0.097 19.069 1.00 88.38 100 MET A C 1
ATOM 739 O O . MET A 1 100 ? -1.219 0.122 18.048 1.00 88.38 100 MET A O 1
ATOM 743 N N . PHE A 1 101 ? -3.240 0.148 19.028 1.00 86.38 101 PHE A N 1
ATOM 744 C CA . PHE A 1 101 ? -3.990 0.288 17.777 1.00 86.38 101 PHE A CA 1
ATOM 745 C C . PHE A 1 101 ? -3.532 1.517 16.985 1.00 86.38 101 PHE A C 1
ATOM 747 O O . PHE A 1 101 ? -3.272 1.424 15.782 1.00 86.38 101 PHE A O 1
ATOM 754 N N . CYS A 1 102 ? -3.361 2.656 17.661 1.00 84.19 102 CYS A N 1
ATOM 755 C CA . CYS A 1 102 ? -2.858 3.849 17.000 1.00 84.19 102 CYS A CA 1
ATOM 756 C C . CYS A 1 102 ? -1.407 3.695 16.529 1.00 84.19 102 CYS A C 1
ATOM 758 O O . CYS A 1 102 ? -1.092 4.076 15.401 1.00 84.19 102 CYS A O 1
ATOM 760 N N . ALA A 1 103 ? -0.521 3.153 17.364 1.00 87.19 103 ALA A N 1
ATOM 761 C CA . ALA A 1 103 ? 0.880 2.959 17.005 1.00 87.19 103 ALA A CA 1
ATOM 762 C C . ALA A 1 103 ? 1.014 2.065 15.761 1.00 87.19 103 ALA A C 1
ATOM 764 O O . ALA A 1 103 ? 1.738 2.406 14.825 1.00 87.19 103 ALA A O 1
ATOM 765 N N . CYS A 1 104 ? 0.246 0.973 15.697 1.00 87.81 104 CYS A N 1
ATOM 766 C CA . CYS A 1 104 ? 0.174 0.108 14.522 1.00 87.81 104 CYS A CA 1
ATOM 767 C C . CYS A 1 104 ? -0.409 0.840 13.305 1.00 87.81 104 CYS A C 1
ATOM 769 O O . CYS A 1 104 ? 0.102 0.689 12.195 1.00 87.81 104 CYS A O 1
ATOM 771 N N . GLY A 1 105 ? -1.446 1.659 13.502 1.00 82.88 105 GLY A N 1
ATOM 772 C CA . GLY A 1 105 ? -2.038 2.484 12.451 1.00 82.88 105 GLY A CA 1
ATOM 773 C C . GLY A 1 105 ? -1.044 3.475 11.843 1.00 82.88 105 GLY A C 1
ATOM 774 O O . GLY A 1 105 ? -0.967 3.571 10.618 1.00 82.88 105 GLY A O 1
ATOM 775 N N . LEU A 1 106 ? -0.259 4.159 12.683 1.00 83.94 106 LEU A N 1
ATOM 776 C CA . LEU A 1 106 ? 0.781 5.106 12.272 1.00 83.94 106 LEU A CA 1
ATOM 777 C C . LEU A 1 106 ? 1.941 4.394 11.572 1.00 83.94 106 LEU A C 1
ATOM 779 O O . LEU A 1 106 ? 2.352 4.815 10.495 1.00 83.94 106 LEU A O 1
ATOM 783 N N . CYS A 1 107 ? 2.429 3.293 12.146 1.00 86.56 107 CYS A N 1
ATOM 784 C CA . CYS A 1 107 ? 3.494 2.487 11.552 1.00 86.56 107 CYS A CA 1
ATOM 785 C C . CYS A 1 107 ? 3.090 1.971 10.163 1.00 86.56 107 CYS A C 1
ATOM 787 O O . CYS A 1 107 ? 3.822 2.152 9.192 1.00 86.56 107 CYS A O 1
ATOM 789 N N . GLY A 1 108 ? 1.874 1.429 10.033 1.00 84.19 108 GLY A N 1
ATOM 790 C CA . GLY A 1 108 ? 1.341 0.989 8.744 1.00 84.19 108 GLY A CA 1
ATOM 791 C C . GLY A 1 108 ? 1.179 2.134 7.743 1.00 84.19 108 GLY A C 1
ATOM 792 O O . GLY A 1 108 ? 1.347 1.935 6.543 1.00 84.19 108 GLY A O 1
ATOM 793 N N . ALA A 1 109 ? 0.892 3.346 8.218 1.00 83.81 109 ALA A N 1
ATOM 794 C CA . ALA A 1 109 ? 0.788 4.519 7.365 1.00 83.81 109 ALA A CA 1
ATOM 795 C C . ALA A 1 109 ? 2.161 4.993 6.853 1.00 83.81 109 ALA A C 1
ATOM 797 O O . ALA A 1 109 ? 2.300 5.271 5.665 1.00 83.81 109 ALA A O 1
ATOM 798 N N . ILE A 1 110 ? 3.186 5.006 7.713 1.00 86.94 110 ILE A N 1
ATOM 799 C CA . ILE A 1 110 ? 4.580 5.279 7.321 1.00 86.94 110 ILE A CA 1
ATOM 800 C C . ILE A 1 110 ? 5.052 4.240 6.298 1.00 86.94 110 ILE A C 1
ATOM 802 O O . ILE A 1 110 ? 5.618 4.598 5.266 1.00 86.94 110 ILE A O 1
ATOM 806 N N . TRP A 1 111 ? 4.766 2.960 6.549 1.00 85.12 111 TRP A N 1
ATOM 807 C CA . TRP A 1 111 ? 5.110 1.877 5.631 1.00 85.12 111 TRP A CA 1
ATOM 808 C C . TRP A 1 111 ? 4.432 2.034 4.266 1.00 85.12 111 TRP A C 1
ATOM 810 O O . TRP A 1 111 ? 5.072 1.862 3.230 1.00 85.12 111 TRP A O 1
ATOM 820 N N . ALA A 1 112 ? 3.154 2.421 4.247 1.00 83.62 112 ALA A N 1
ATOM 821 C CA . ALA A 1 112 ? 2.431 2.692 3.009 1.00 83.62 112 ALA A CA 1
ATOM 822 C C . ALA A 1 112 ? 3.058 3.851 2.215 1.00 83.62 112 ALA A C 1
ATOM 824 O O . ALA A 1 112 ? 3.211 3.740 1.001 1.00 83.62 112 ALA A O 1
ATOM 825 N N . VAL A 1 113 ? 3.476 4.934 2.882 1.00 87.19 113 VAL A N 1
ATOM 826 C CA . VAL A 1 113 ? 4.184 6.046 2.222 1.00 87.19 113 VAL A CA 1
ATOM 827 C C . VAL A 1 113 ? 5.504 5.569 1.619 1.00 87.19 113 VAL A C 1
ATOM 829 O O . VAL A 1 113 ? 5.787 5.882 0.465 1.00 87.19 113 VAL A O 1
ATOM 832 N N . PHE A 1 114 ? 6.286 4.776 2.355 1.00 90.12 114 PHE A N 1
ATOM 833 C CA . PHE A 1 114 ? 7.542 4.222 1.848 1.00 90.12 114 PHE A CA 1
ATOM 834 C C . PHE A 1 114 ? 7.330 3.356 0.597 1.00 90.12 114 PHE A C 1
ATOM 836 O O . PHE A 1 114 ? 8.043 3.522 -0.390 1.00 90.12 114 PHE A O 1
ATOM 843 N N . GLN A 1 115 ? 6.309 2.493 0.601 1.00 84.75 115 GLN A N 1
ATOM 844 C CA . GLN A 1 115 ? 5.936 1.671 -0.556 1.00 84.75 115 GLN A CA 1
ATOM 845 C C . GLN A 1 115 ? 5.530 2.520 -1.767 1.00 84.75 115 GLN A C 1
ATOM 847 O O . GLN A 1 115 ? 5.961 2.243 -2.883 1.00 84.75 115 GLN A O 1
ATOM 852 N N . ILE A 1 116 ? 4.757 3.591 -1.558 1.00 86.94 116 ILE A N 1
ATOM 853 C CA . ILE A 1 116 ? 4.374 4.515 -2.635 1.00 86.94 116 ILE A CA 1
ATOM 854 C C . ILE A 1 116 ? 5.614 5.198 -3.221 1.00 86.94 116 ILE A C 1
ATOM 856 O O . ILE A 1 116 ? 5.785 5.215 -4.437 1.00 86.94 116 ILE A O 1
ATOM 860 N N . VAL A 1 117 ? 6.499 5.733 -2.374 1.00 92.25 117 VAL A N 1
ATOM 861 C CA . VAL A 1 117 ? 7.729 6.408 -2.820 1.00 92.25 117 VAL A CA 1
ATOM 862 C C . VAL A 1 117 ? 8.637 5.440 -3.577 1.00 92.25 117 VAL A C 1
ATOM 864 O O . VAL A 1 117 ? 9.133 5.781 -4.649 1.00 92.25 117 VAL A O 1
ATOM 867 N N . SER A 1 118 ? 8.817 4.222 -3.062 1.00 92.12 118 SER A N 1
ATOM 868 C CA . SER A 1 118 ? 9.602 3.178 -3.723 1.00 92.12 118 SER A CA 1
ATOM 869 C C . SER A 1 118 ? 8.994 2.771 -5.069 1.00 92.12 118 SER A C 1
ATOM 871 O O . SER A 1 118 ? 9.727 2.668 -6.050 1.00 92.12 118 SER A O 1
ATOM 873 N N . GLY A 1 119 ? 7.669 2.620 -5.149 1.00 88.12 119 GLY A N 1
ATOM 874 C CA . GLY A 1 119 ? 6.959 2.294 -6.386 1.00 88.12 119 GLY A CA 1
ATOM 875 C C . GLY A 1 119 ? 7.062 3.393 -7.446 1.00 88.12 119 GLY A C 1
ATOM 876 O O . GLY A 1 119 ? 7.366 3.101 -8.600 1.00 88.12 119 GLY A O 1
ATOM 877 N N . ILE A 1 120 ? 6.887 4.663 -7.057 1.00 92.38 120 ILE A N 1
ATOM 878 C CA . ILE A 1 120 ? 7.091 5.814 -7.954 1.00 92.38 120 ILE A CA 1
ATOM 879 C C . ILE A 1 120 ? 8.543 5.859 -8.435 1.00 92.38 120 ILE A C 1
ATOM 881 O O . ILE A 1 120 ? 8.781 6.063 -9.622 1.00 92.38 120 ILE A O 1
ATOM 885 N N . GLY A 1 121 ? 9.505 5.651 -7.531 1.00 94.50 121 GLY A N 1
ATOM 886 C CA . GLY A 1 121 ? 10.927 5.621 -7.866 1.00 94.50 121 GLY A CA 1
ATOM 887 C C . GLY A 1 121 ? 11.260 4.527 -8.877 1.00 94.50 121 GLY A C 1
ATOM 888 O O . GLY A 1 121 ? 11.944 4.800 -9.858 1.00 94.50 121 GLY A O 1
ATOM 889 N N . LEU A 1 122 ? 10.723 3.319 -8.687 1.00 92.81 122 LEU A N 1
ATOM 890 C CA . LEU A 1 122 ? 10.916 2.197 -9.604 1.00 92.81 122 LEU A CA 1
ATOM 891 C C . LEU A 1 122 ? 10.292 2.472 -10.978 1.00 92.81 122 LEU A C 1
ATOM 893 O O . LEU A 1 122 ? 10.971 2.337 -11.989 1.00 92.81 122 LEU A O 1
ATOM 897 N N . VAL A 1 123 ? 9.028 2.905 -11.035 1.00 93.19 123 VAL A N 1
ATOM 898 C CA . VAL A 1 123 ? 8.355 3.221 -12.309 1.00 93.19 123 VAL A CA 1
ATOM 899 C C . VAL A 1 123 ? 9.041 4.387 -13.019 1.00 93.19 123 VAL A C 1
ATOM 901 O O . VAL A 1 123 ? 9.245 4.332 -14.228 1.00 93.19 123 VAL A O 1
ATOM 904 N N . GLY A 1 124 ? 9.443 5.425 -12.283 1.00 94.88 124 GLY A N 1
ATOM 905 C CA . GLY A 1 124 ? 10.204 6.551 -12.823 1.00 94.88 124 GLY A CA 1
ATOM 906 C C . GLY A 1 124 ? 11.562 6.119 -13.373 1.00 94.88 124 GLY A C 1
ATOM 907 O O . GLY A 1 124 ? 11.927 6.517 -14.476 1.00 94.88 124 GLY A O 1
ATOM 908 N N . PHE A 1 125 ? 12.274 5.251 -12.653 1.00 93.62 125 PHE A N 1
ATOM 909 C CA . PHE A 1 125 ? 13.525 4.662 -13.121 1.00 93.62 125 PHE A CA 1
ATOM 910 C C . PHE A 1 125 ? 13.321 3.844 -14.401 1.00 93.62 125 PHE A C 1
ATOM 912 O O . PHE A 1 125 ? 14.039 4.072 -15.370 1.00 93.62 125 PHE A O 1
ATOM 919 N N . LEU A 1 126 ? 12.312 2.966 -14.459 1.00 92.75 126 LEU A N 1
ATOM 920 C CA . LEU A 1 126 ? 11.996 2.218 -15.680 1.00 92.75 126 LEU A CA 1
ATOM 921 C C . LEU A 1 126 ? 11.631 3.143 -16.846 1.00 92.75 126 LEU A C 1
ATOM 923 O O . LEU A 1 126 ? 12.076 2.892 -17.960 1.00 92.75 126 LEU A O 1
ATOM 927 N N . LYS A 1 127 ? 10.873 4.225 -16.614 1.00 93.75 127 LYS A N 1
ATOM 928 C CA . LYS A 1 127 ? 10.581 5.220 -17.661 1.00 93.75 127 LYS A CA 1
ATOM 929 C C . LYS A 1 127 ? 11.855 5.841 -18.215 1.00 93.75 127 LYS A C 1
ATOM 931 O O . LYS A 1 127 ? 12.011 5.902 -19.428 1.00 93.75 127 LYS A O 1
ATOM 936 N N . VAL A 1 128 ? 12.780 6.241 -17.342 1.00 93.44 128 VAL A N 1
ATOM 937 C CA . VAL A 1 128 ? 14.087 6.758 -17.765 1.00 93.44 128 VAL A CA 1
ATOM 938 C C . VAL A 1 128 ? 14.841 5.694 -18.563 1.00 93.44 128 VAL A C 1
ATOM 940 O O . VAL A 1 128 ? 15.286 5.971 -19.668 1.00 93.44 128 VAL A O 1
ATOM 943 N N . VAL A 1 129 ? 14.933 4.456 -18.080 1.00 92.44 129 VAL A N 1
ATOM 944 C CA . VAL A 1 129 ? 15.609 3.376 -18.819 1.00 92.44 129 VAL A CA 1
ATOM 945 C C . VAL A 1 129 ? 14.994 3.175 -20.210 1.00 92.44 129 VAL A C 1
ATOM 947 O O . VAL A 1 129 ? 15.725 3.156 -21.194 1.00 92.44 129 VAL A O 1
ATOM 950 N N . LEU A 1 130 ? 13.665 3.107 -20.316 1.00 92.50 130 LEU A N 1
ATOM 951 C CA . LEU A 1 130 ? 12.959 2.930 -21.589 1.00 92.50 130 LEU A CA 1
ATOM 952 C C . LEU A 1 130 ? 13.088 4.143 -22.526 1.00 92.50 130 LEU A C 1
ATOM 954 O O . LEU A 1 130 ? 13.061 3.983 -23.743 1.00 92.50 130 LEU A O 1
ATOM 958 N N . GLU A 1 131 ? 13.223 5.362 -22.003 1.00 92.44 131 GLU A N 1
ATOM 959 C CA . GLU A 1 131 ? 13.429 6.557 -22.831 1.00 92.44 131 GLU A CA 1
ATOM 960 C C . GLU A 1 131 ? 14.846 6.649 -23.407 1.00 92.44 131 GLU A C 1
ATOM 962 O O . GLU A 1 131 ? 15.024 7.143 -24.525 1.00 92.44 131 GLU A O 1
ATOM 967 N N . TYR A 1 132 ? 15.852 6.199 -22.654 1.00 92.94 132 TYR A N 1
ATOM 968 C CA . TYR A 1 132 ? 17.256 6.259 -23.068 1.00 92.94 132 TYR A CA 1
ATOM 969 C C . TYR A 1 132 ? 17.697 5.019 -23.860 1.00 92.94 132 TYR A C 1
ATOM 971 O O . TYR A 1 132 ? 18.529 5.150 -24.761 1.00 92.94 132 TYR A O 1
ATOM 979 N N . CYS A 1 133 ? 17.116 3.851 -23.577 1.00 93.06 133 CYS A N 1
ATOM 980 C CA . CYS A 1 133 ? 17.433 2.586 -24.234 1.00 93.06 133 CYS A CA 1
ATOM 981 C C . CYS A 1 133 ? 16.320 2.165 -25.207 1.00 93.06 133 CYS A C 1
ATOM 983 O O . CYS A 1 133 ? 15.129 2.206 -24.895 1.00 93.06 133 CYS A O 1
ATOM 985 N N . GLY A 1 134 ? 16.714 1.794 -26.421 1.00 90.94 134 GLY A N 1
ATOM 986 C CA . GLY A 1 134 ? 15.883 1.118 -27.409 1.00 90.94 134 GLY A CA 1
ATOM 987 C C . GLY A 1 134 ? 15.925 -0.405 -27.256 1.00 90.94 134 GLY A C 1
ATOM 988 O O . GLY A 1 134 ? 16.594 -0.915 -26.355 1.00 90.94 134 GLY A O 1
ATOM 989 N N . PRO A 1 135 ? 15.200 -1.137 -28.117 1.00 92.19 135 PRO A N 1
ATOM 990 C CA . PRO A 1 135 ? 15.336 -2.589 -28.199 1.00 92.19 135 PRO A CA 1
ATOM 991 C C . PRO A 1 135 ? 16.778 -2.983 -28.572 1.00 92.19 135 PRO A C 1
ATOM 993 O O . PRO A 1 135 ? 17.515 -2.188 -29.158 1.00 92.19 135 PRO A O 1
ATOM 996 N N . HIS A 1 136 ? 17.195 -4.196 -28.199 1.00 90.31 136 HIS A N 1
ATOM 997 C CA . HIS A 1 136 ? 18.523 -4.759 -28.501 1.00 90.31 136 HIS A CA 1
ATOM 998 C C . HIS A 1 136 ? 19.742 -3.948 -28.016 1.00 90.31 136 HIS A C 1
ATOM 1000 O O . HIS A 1 136 ? 20.839 -4.084 -28.559 1.00 90.31 136 HIS A O 1
ATOM 1006 N N . GLY A 1 137 ? 19.596 -3.123 -26.975 1.00 88.00 137 GLY A N 1
ATOM 1007 C CA . GLY A 1 137 ? 20.719 -2.367 -26.407 1.00 88.00 137 GLY A CA 1
ATOM 1008 C C . GLY A 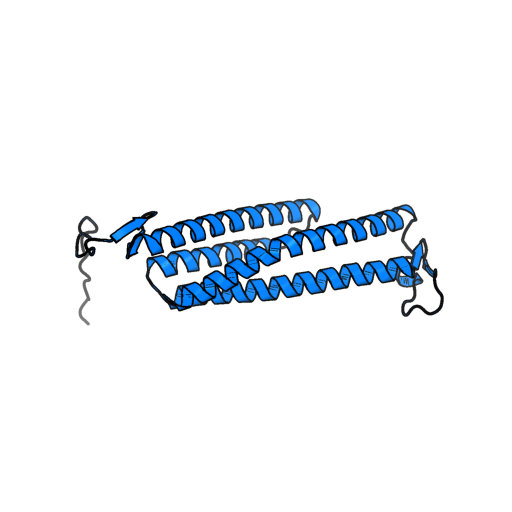1 137 ? 21.076 -1.079 -27.152 1.00 88.00 137 GLY A C 1
ATOM 1009 O O . GLY A 1 137 ? 22.079 -0.449 -26.813 1.00 88.00 137 GLY A O 1
ATOM 1010 N N . GLU A 1 138 ? 20.273 -0.650 -28.129 1.00 89.56 138 GLU A N 1
ATOM 1011 C CA . GLU A 1 138 ? 20.520 0.595 -28.857 1.00 89.56 138 GLU A CA 1
ATOM 1012 C C . GLU A 1 138 ? 20.335 1.825 -27.952 1.00 89.56 138 GLU A C 1
ATOM 1014 O O . GLU A 1 138 ? 19.315 1.994 -27.284 1.00 89.56 138 GLU A O 1
ATOM 1019 N N . THR A 1 139 ? 21.303 2.740 -27.932 1.00 90.94 139 THR A N 1
ATOM 1020 C CA . THR A 1 139 ? 21.183 4.008 -27.198 1.00 90.94 139 THR A CA 1
ATOM 1021 C C . THR A 1 139 ? 20.422 5.038 -28.032 1.00 90.94 139 THR A C 1
ATOM 1023 O O . THR A 1 139 ? 20.930 5.502 -29.052 1.00 90.94 139 THR A O 1
ATOM 1026 N N . LYS A 1 140 ? 19.228 5.457 -27.588 1.00 89.81 140 LYS A N 1
ATOM 1027 C CA . LYS A 1 140 ? 18.405 6.460 -28.299 1.00 89.81 140 LYS A CA 1
ATOM 1028 C C . LYS A 1 140 ? 18.907 7.894 -28.126 1.00 89.81 140 LYS A C 1
ATOM 1030 O O . LYS A 1 140 ? 18.648 8.745 -28.975 1.00 89.81 140 LYS A O 1
ATOM 1035 N N .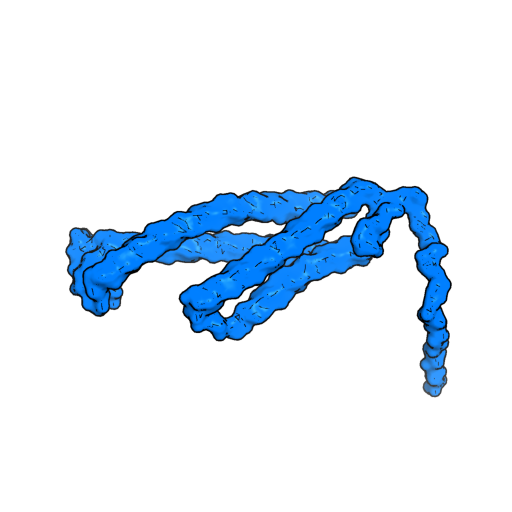 LYS A 1 141 ? 19.580 8.183 -27.009 1.00 90.00 141 LYS A N 1
ATOM 1036 C CA . LYS A 1 141 ? 20.148 9.500 -26.690 1.00 90.00 141 LYS A CA 1
ATOM 1037 C C . LYS A 1 141 ? 21.574 9.337 -26.178 1.00 90.00 141 LYS A C 1
ATOM 1039 O O . LYS A 1 141 ? 21.799 8.646 -25.185 1.00 90.00 141 LYS A O 1
ATOM 1044 N N . GLU A 1 142 ? 22.521 9.999 -26.835 1.00 88.62 142 GLU A N 1
ATOM 1045 C CA . GLU A 1 142 ? 23.908 10.063 -26.372 1.00 88.62 142 GLU A CA 1
ATOM 1046 C C . GLU A 1 142 ? 24.009 10.854 -25.053 1.00 88.62 142 GLU A C 1
ATOM 1048 O O . GLU A 1 142 ? 23.287 11.830 -24.840 1.00 88.62 142 GLU A O 1
ATOM 1053 N N . GLY A 1 143 ? 24.902 10.426 -24.151 1.00 86.19 143 GLY A N 1
ATOM 1054 C CA . GLY A 1 143 ? 25.154 11.097 -22.865 1.00 86.19 143 GLY A CA 1
ATOM 1055 C C . GLY A 1 143 ? 24.295 10.630 -21.681 1.00 86.19 143 GLY A C 1
ATOM 1056 O O . GLY A 1 143 ? 24.250 11.311 -20.657 1.00 86.19 143 GLY A O 1
ATOM 1057 N N . GLY A 1 144 ? 23.608 9.490 -21.796 1.00 82.62 144 GLY A N 1
ATOM 1058 C CA . GLY A 1 144 ? 22.898 8.868 -20.673 1.00 82.62 144 GLY A CA 1
ATOM 1059 C C . GLY A 1 144 ? 23.848 8.270 -19.616 1.00 82.62 144 GLY A C 1
ATOM 1060 O O . GLY A 1 144 ? 24.957 7.858 -19.951 1.00 82.62 144 GLY A O 1
ATOM 1061 N N . PRO A 1 145 ? 23.430 8.176 -18.339 1.00 86.00 145 PRO A N 1
ATOM 1062 C CA . PRO A 1 145 ? 24.257 7.625 -17.258 1.00 86.00 145 PRO A CA 1
ATOM 1063 C C . PRO A 1 145 ? 24.320 6.084 -17.237 1.00 86.00 145 PRO A C 1
ATOM 1065 O O . PRO A 1 145 ? 24.971 5.518 -16.362 1.00 86.00 145 PRO A O 1
ATOM 1068 N N . PHE A 1 146 ? 23.643 5.403 -18.167 1.00 86.88 146 PHE A N 1
ATOM 1069 C CA . PHE A 1 146 ? 23.493 3.947 -18.188 1.00 86.88 146 PHE A CA 1
ATOM 1070 C C . PHE A 1 146 ? 24.041 3.350 -19.487 1.00 86.88 146 PHE A C 1
ATOM 1072 O O . PHE A 1 146 ? 23.844 3.912 -20.563 1.00 86.88 146 PHE A O 1
ATOM 1079 N N . GLN A 1 147 ? 24.688 2.187 -19.388 1.00 91.06 147 GLN A N 1
ATOM 1080 C CA . GLN A 1 147 ? 25.043 1.365 -20.544 1.00 91.06 147 GLN A CA 1
ATOM 1081 C C . GLN A 1 147 ? 23.836 0.485 -20.899 1.00 91.06 147 GLN A C 1
ATOM 1083 O O . GLN A 1 147 ? 23.484 -0.425 -20.153 1.00 91.06 147 GLN A O 1
ATOM 1088 N N . CYS A 1 148 ? 23.160 0.787 -22.012 1.00 89.75 148 CYS A N 1
ATOM 1089 C CA . CYS A 1 148 ? 21.931 0.089 -22.420 1.00 89.75 148 CYS A CA 1
ATOM 1090 C C . CYS A 1 148 ? 22.146 -1.389 -22.777 1.00 89.75 148 CYS A C 1
ATOM 1092 O O . CYS A 1 148 ? 21.196 -2.177 -22.706 1.00 89.75 148 CYS A O 1
ATOM 1094 N N . GLU A 1 149 ? 23.384 -1.761 -23.115 1.00 90.06 149 GLU A N 1
ATOM 1095 C CA . GLU A 1 149 ? 23.750 -3.129 -23.477 1.00 90.06 149 GLU A CA 1
ATOM 1096 C C . GLU A 1 149 ? 23.504 -4.120 -22.326 1.00 90.06 149 GLU A C 1
ATOM 1098 O O . GLU A 1 149 ? 23.045 -5.225 -22.576 1.00 90.06 149 GLU A O 1
ATOM 1103 N N . ASP A 1 150 ? 23.685 -3.731 -21.063 1.00 88.00 150 ASP A N 1
ATOM 1104 C CA . ASP A 1 150 ? 23.475 -4.665 -19.944 1.00 88.00 150 ASP A CA 1
ATOM 1105 C C . ASP A 1 150 ? 21.993 -4.875 -19.594 1.00 88.00 150 ASP A C 1
ATOM 1107 O O . ASP A 1 150 ? 21.631 -5.865 -18.961 1.00 88.00 150 ASP A O 1
ATOM 1111 N N . VAL A 1 151 ? 21.121 -3.935 -19.971 1.00 87.50 151 VAL A N 1
ATOM 1112 C CA . VAL A 1 151 ? 19.729 -3.902 -19.492 1.00 87.50 151 VAL A CA 1
ATOM 1113 C C . VAL A 1 151 ? 18.746 -4.456 -20.520 1.00 87.50 151 VAL A C 1
ATOM 1115 O O . VAL A 1 151 ? 17.772 -5.103 -20.148 1.00 87.50 151 VAL A O 1
ATOM 1118 N N . THR A 1 152 ? 18.985 -4.193 -21.807 1.00 89.75 152 THR A N 1
ATOM 1119 C CA . THR A 1 152 ? 17.997 -4.427 -22.882 1.00 89.75 152 THR A CA 1
ATOM 1120 C C . THR A 1 152 ? 18.502 -5.326 -24.009 1.00 89.75 152 THR A C 1
ATOM 1122 O O . THR A 1 152 ? 17.805 -5.516 -25.002 1.00 89.75 152 THR A O 1
ATOM 1125 N N . LYS A 1 153 ? 19.701 -5.906 -23.879 1.00 92.25 153 LYS A N 1
ATOM 1126 C CA . LYS A 1 153 ? 20.308 -6.741 -24.928 1.00 92.25 153 LYS A CA 1
ATOM 1127 C C . LYS A 1 153 ? 19.491 -7.978 -25.274 1.00 92.25 153 LYS A C 1
ATOM 1129 O O . LYS A 1 153 ? 19.372 -8.308 -26.449 1.00 92.25 153 LYS A O 1
ATOM 1134 N N . ASP A 1 154 ? 18.894 -8.608 -24.269 1.00 93.44 154 ASP A N 1
ATOM 1135 C CA . ASP A 1 154 ? 18.097 -9.824 -24.454 1.00 93.44 154 ASP A CA 1
ATOM 1136 C C . ASP A 1 154 ? 16.614 -9.535 -24.733 1.00 93.44 154 ASP A C 1
ATOM 1138 O O . ASP A 1 154 ? 15.810 -10.463 -24.775 1.00 93.44 154 ASP A O 1
ATOM 1142 N N . TRP A 1 155 ? 16.228 -8.261 -24.878 1.00 92.69 155 TRP A N 1
ATOM 1143 C CA . TRP A 1 155 ? 14.829 -7.885 -25.057 1.00 92.69 155 TRP A CA 1
ATOM 1144 C C . TRP A 1 155 ? 14.473 -7.856 -26.537 1.00 92.69 155 TRP A C 1
ATOM 1146 O O . TRP A 1 155 ? 15.067 -7.105 -27.313 1.00 92.69 155 TRP A O 1
ATOM 1156 N N . ASP A 1 156 ? 13.472 -8.651 -26.900 1.00 94.75 156 ASP A N 1
ATOM 1157 C CA . ASP A 1 156 ? 12.828 -8.586 -28.210 1.00 94.75 156 ASP A CA 1
ATOM 1158 C C . ASP A 1 156 ? 11.914 -7.347 -28.316 1.00 94.75 156 ASP A C 1
ATOM 1160 O O . ASP A 1 156 ? 11.478 -6.794 -27.298 1.00 94.75 156 ASP A O 1
ATOM 1164 N N . GLU A 1 157 ? 11.576 -6.920 -29.535 1.00 94.25 157 GLU A N 1
ATOM 1165 C CA . GLU A 1 157 ? 10.711 -5.751 -29.773 1.00 94.25 157 GLU A CA 1
ATOM 1166 C C . GLU A 1 157 ? 9.359 -5.888 -29.056 1.00 94.25 157 GLU A C 1
ATOM 1168 O O . GLU A 1 157 ? 8.886 -4.945 -28.418 1.00 94.25 157 GLU A O 1
ATOM 1173 N N . ALA A 1 158 ? 8.779 -7.093 -29.075 1.00 94.50 158 ALA A N 1
ATOM 1174 C CA . ALA A 1 158 ? 7.529 -7.389 -28.380 1.00 94.50 158 ALA A CA 1
ATOM 1175 C C . ALA A 1 158 ? 7.651 -7.218 -26.854 1.00 94.50 158 ALA A C 1
ATOM 1177 O O . ALA A 1 158 ? 6.769 -6.642 -26.221 1.00 94.50 158 ALA A O 1
ATOM 1178 N N . GLN A 1 159 ? 8.767 -7.656 -26.257 1.00 92.81 159 GLN A N 1
ATOM 1179 C CA . GLN A 1 159 ? 9.003 -7.516 -24.815 1.00 92.81 159 GLN A CA 1
ATOM 1180 C C . GLN A 1 159 ? 9.210 -6.055 -24.414 1.00 92.81 159 GLN A C 1
ATOM 1182 O O . GLN A 1 159 ? 8.787 -5.640 -23.334 1.00 92.81 159 GLN A O 1
ATOM 1187 N N . TYR A 1 160 ? 9.851 -5.268 -25.279 1.00 92.62 160 TYR A N 1
ATOM 1188 C CA . TYR A 1 160 ? 10.041 -3.840 -25.062 1.00 92.62 160 TYR A CA 1
ATOM 1189 C C . TYR A 1 160 ? 8.706 -3.079 -25.073 1.00 92.62 160 TYR A C 1
ATOM 1191 O O . TYR A 1 160 ? 8.452 -2.265 -24.178 1.00 92.62 160 TYR A O 1
ATOM 1199 N N . ASP A 1 161 ? 7.832 -3.365 -26.041 1.00 94.19 161 ASP A N 1
ATOM 1200 C CA . ASP A 1 161 ? 6.500 -2.756 -26.106 1.00 94.19 161 ASP A CA 1
ATOM 1201 C C . ASP A 1 161 ? 5.607 -3.191 -24.933 1.00 94.19 161 ASP A C 1
ATOM 1203 O O . ASP A 1 161 ? 4.925 -2.347 -24.337 1.00 94.19 161 ASP A O 1
ATOM 1207 N N . ASP A 1 162 ? 5.683 -4.459 -24.516 1.00 92.94 162 ASP A N 1
ATOM 1208 C CA . ASP A 1 162 ? 5.005 -4.951 -23.313 1.00 92.94 162 ASP A CA 1
ATOM 1209 C C . ASP A 1 162 ? 5.501 -4.231 -22.051 1.00 92.94 162 ASP A C 1
ATOM 1211 O O . ASP A 1 162 ? 4.694 -3.783 -21.231 1.00 92.94 162 ASP A O 1
ATOM 1215 N N . ALA A 1 163 ? 6.817 -4.050 -21.898 1.00 92.19 163 ALA A N 1
ATOM 1216 C CA . ALA A 1 163 ? 7.400 -3.335 -20.763 1.00 92.19 163 ALA A CA 1
ATOM 1217 C C . ALA A 1 163 ? 6.934 -1.874 -20.713 1.00 92.19 163 ALA A C 1
ATOM 1219 O O . ALA A 1 163 ? 6.597 -1.354 -19.644 1.00 92.19 163 ALA A O 1
ATOM 1220 N N . LYS A 1 164 ? 6.856 -1.211 -21.869 1.00 93.31 164 LYS A N 1
ATOM 1221 C CA . LYS A 1 164 ? 6.344 0.157 -21.980 1.00 93.31 164 LYS A CA 1
ATOM 1222 C C . LYS A 1 164 ? 4.871 0.244 -21.576 1.00 93.31 164 LYS A C 1
ATOM 1224 O O . LYS A 1 164 ? 4.511 1.107 -20.772 1.00 93.31 164 LYS A O 1
ATOM 1229 N N . HIS A 1 165 ? 4.039 -0.675 -22.064 1.00 94.06 165 HIS A N 1
ATOM 1230 C CA . HIS A 1 165 ? 2.634 -0.763 -21.667 1.00 94.06 165 HIS A CA 1
ATOM 1231 C C . HIS A 1 165 ? 2.475 -1.030 -20.166 1.00 94.06 165 HIS A C 1
ATOM 1233 O O . HIS A 1 165 ? 1.661 -0.380 -19.505 1.00 94.06 165 HIS A O 1
ATOM 1239 N N . LEU A 1 166 ? 3.279 -1.938 -19.610 1.00 90.75 166 LEU A N 1
ATOM 1240 C CA . LEU A 1 166 ? 3.276 -2.271 -18.188 1.00 90.75 166 LEU A CA 1
ATOM 1241 C C . LEU A 1 166 ? 3.601 -1.046 -17.326 1.00 90.75 166 LEU A C 1
ATOM 1243 O O . LEU A 1 166 ? 2.938 -0.804 -16.321 1.00 90.75 166 LEU A O 1
ATOM 1247 N N . VAL A 1 167 ? 4.594 -0.252 -17.728 1.00 93.12 167 VAL A N 1
ATOM 1248 C CA . VAL A 1 167 ? 5.025 0.957 -17.016 1.00 93.12 167 VAL A CA 1
ATOM 1249 C C . VAL A 1 167 ? 3.938 2.036 -17.006 1.00 93.12 167 VAL A C 1
ATOM 1251 O O . VAL A 1 167 ? 3.726 2.686 -15.978 1.00 93.12 167 VAL A O 1
ATOM 1254 N N . ASP A 1 168 ? 3.209 2.214 -18.108 1.00 92.00 168 ASP A N 1
ATOM 1255 C CA . ASP A 1 168 ? 2.090 3.158 -18.148 1.00 92.00 168 ASP A CA 1
ATOM 1256 C C . ASP A 1 168 ? 0.895 2.672 -17.320 1.00 92.00 168 ASP A C 1
ATOM 1258 O O . ASP A 1 168 ? 0.330 3.453 -16.548 1.00 92.00 168 ASP A O 1
ATOM 1262 N N . ILE A 1 169 ? 0.558 1.380 -17.385 1.00 90.56 169 ILE A N 1
ATOM 1263 C CA . ILE A 1 169 ? -0.482 0.773 -16.538 1.00 90.56 169 ILE A CA 1
ATOM 1264 C C . ILE A 1 169 ? -0.112 0.899 -15.053 1.00 90.56 169 ILE A C 1
ATOM 1266 O O . ILE A 1 169 ? -0.948 1.296 -14.237 1.00 90.56 169 ILE A O 1
ATOM 1270 N N . ALA A 1 170 ? 1.143 0.618 -14.696 1.00 88.56 170 ALA A N 1
ATOM 1271 C CA . ALA A 1 170 ? 1.648 0.763 -13.335 1.00 88.56 170 ALA A CA 1
ATOM 1272 C C . ALA A 1 170 ? 1.547 2.217 -12.851 1.00 88.56 170 ALA A C 1
ATOM 1274 O O . ALA A 1 170 ? 1.134 2.457 -11.716 1.00 88.56 170 ALA A O 1
ATOM 1275 N N . GLY A 1 171 ? 1.846 3.192 -13.717 1.00 89.06 171 GLY A N 1
ATOM 1276 C CA . GLY A 1 171 ? 1.662 4.613 -13.424 1.00 89.06 171 GLY A CA 1
ATOM 1277 C C . GLY A 1 171 ? 0.217 4.952 -13.043 1.00 89.06 171 GLY A C 1
ATOM 1278 O O . GLY A 1 171 ? -0.020 5.529 -11.981 1.00 89.06 171 GLY A O 1
ATOM 1279 N N . TRP A 1 172 ? -0.754 4.524 -13.857 1.00 89.75 172 TRP A N 1
ATOM 1280 C CA . TRP A 1 172 ? -2.182 4.715 -13.572 1.00 89.75 172 TRP A CA 1
ATOM 1281 C C . TRP A 1 172 ? -2.625 4.033 -12.276 1.00 89.75 172 TRP A C 1
ATOM 1283 O O . TRP A 1 172 ? -3.368 4.623 -11.486 1.00 89.75 172 TRP A O 1
ATOM 1293 N N . PHE A 1 173 ? -2.150 2.811 -12.030 1.00 86.25 173 PHE A N 1
ATOM 1294 C CA . PHE A 1 173 ? -2.463 2.071 -10.813 1.00 86.25 173 PHE A CA 1
ATOM 1295 C C . PHE A 1 173 ? -1.945 2.793 -9.563 1.00 86.25 173 PHE A C 1
ATOM 1297 O O . PHE A 1 173 ? -2.700 2.984 -8.608 1.00 86.25 173 PHE A O 1
ATOM 1304 N N . ILE A 1 174 ? -0.696 3.271 -9.583 1.00 86.19 174 ILE A N 1
ATOM 1305 C CA . ILE A 1 174 ? -0.106 4.040 -8.479 1.00 86.19 174 ILE A CA 1
ATOM 1306 C C . ILE A 1 174 ? -0.922 5.307 -8.209 1.00 86.19 174 ILE A C 1
ATOM 1308 O O . ILE A 1 174 ? -1.245 5.590 -7.054 1.00 86.19 174 ILE A O 1
ATOM 1312 N N . THR A 1 175 ? -1.313 6.049 -9.250 1.00 86.88 175 THR A N 1
ATOM 1313 C CA . THR A 1 175 ? -2.169 7.234 -9.091 1.00 86.88 175 THR A CA 1
ATOM 1314 C C . THR A 1 175 ? -3.505 6.879 -8.435 1.00 86.88 175 THR A C 1
ATOM 1316 O O . THR A 1 175 ? -3.913 7.543 -7.480 1.00 86.88 175 THR A O 1
ATOM 1319 N N . GLY A 1 176 ? -4.157 5.800 -8.878 1.00 82.88 176 GLY A N 1
ATOM 1320 C CA . GLY A 1 176 ? -5.406 5.318 -8.282 1.00 82.88 176 GLY A CA 1
ATOM 1321 C C . GLY A 1 176 ? -5.258 4.941 -6.804 1.00 82.88 176 GLY A C 1
ATOM 1322 O O . GLY A 1 176 ? -6.079 5.342 -5.974 1.00 82.88 176 GLY A O 1
ATOM 1323 N N . VAL A 1 177 ? -4.179 4.237 -6.450 1.00 81.62 177 VAL A N 1
ATOM 1324 C CA . VAL A 1 177 ? -3.870 3.868 -5.059 1.00 81.62 177 VAL A CA 1
ATOM 1325 C C . VAL A 1 177 ? -3.661 5.107 -4.192 1.00 81.62 177 VAL A C 1
ATOM 1327 O O . VAL A 1 177 ? -4.209 5.167 -3.094 1.00 81.62 177 VAL A O 1
ATOM 1330 N N . ILE A 1 178 ? -2.935 6.120 -4.672 1.00 83.94 178 ILE A N 1
ATOM 1331 C CA . ILE A 1 178 ? -2.718 7.374 -3.929 1.00 83.94 178 ILE A CA 1
ATOM 1332 C C . ILE A 1 178 ? -4.049 8.085 -3.661 1.00 83.94 178 ILE A C 1
ATOM 1334 O O . ILE A 1 178 ? -4.311 8.499 -2.528 1.00 83.94 178 ILE A O 1
ATOM 1338 N N . CYS A 1 179 ? -4.919 8.179 -4.671 1.00 84.50 179 CYS A N 1
ATOM 1339 C CA . CYS A 1 179 ? -6.237 8.798 -4.532 1.00 84.50 179 CYS A CA 1
ATOM 1340 C C . CYS A 1 179 ? -7.115 8.095 -3.485 1.00 84.50 179 CYS A C 1
ATOM 1342 O O . CYS A 1 179 ? -7.854 8.764 -2.765 1.00 84.50 179 CYS A O 1
ATOM 1344 N N . LEU A 1 180 ? -7.018 6.768 -3.363 1.00 78.44 180 LEU A N 1
ATOM 1345 C CA . LEU A 1 180 ? -7.763 5.987 -2.367 1.00 78.44 180 LEU A CA 1
ATOM 1346 C C . LEU A 1 180 ? -7.101 5.981 -0.980 1.00 78.44 180 LEU A C 1
ATOM 1348 O O . LEU A 1 180 ? -7.792 5.960 0.041 1.00 78.44 180 LEU A O 1
ATOM 1352 N N . ALA A 1 181 ? -5.770 6.020 -0.921 1.00 79.44 181 ALA A N 1
ATOM 1353 C CA . ALA A 1 181 ? -5.015 5.983 0.326 1.00 79.44 181 ALA A CA 1
ATOM 1354 C C . ALA A 1 181 ? -5.127 7.293 1.120 1.00 79.44 181 ALA A C 1
ATOM 1356 O O . ALA A 1 181 ? -5.173 7.254 2.350 1.00 79.44 181 ALA A O 1
ATOM 1357 N N . LEU A 1 182 ? -5.212 8.444 0.444 1.00 81.06 182 LEU A N 1
ATOM 1358 C CA . LEU A 1 182 ? -5.287 9.761 1.089 1.00 81.06 182 LEU A CA 1
ATOM 1359 C C . LEU A 1 182 ? -6.506 9.915 2.027 1.00 81.06 182 LEU A C 1
ATOM 1361 O O . LEU A 1 182 ? -6.304 10.262 3.195 1.00 81.06 182 LEU A O 1
ATOM 1365 N N . PRO A 1 183 ? -7.752 9.607 1.610 1.00 80.75 183 PRO A N 1
ATOM 1366 C CA . PRO A 1 183 ? -8.907 9.631 2.510 1.00 80.75 183 PRO A CA 1
ATOM 1367 C C . PRO A 1 183 ? -8.779 8.651 3.680 1.00 80.75 183 PRO A C 1
ATOM 1369 O O . PRO A 1 183 ? -9.136 8.984 4.810 1.00 80.75 183 PRO A O 1
ATOM 1372 N N . ALA A 1 184 ? -8.241 7.453 3.434 1.00 77.06 184 ALA A N 1
ATOM 1373 C CA . ALA A 1 184 ? -8.031 6.458 4.482 1.00 77.06 184 ALA A CA 1
ATOM 1374 C C . ALA A 1 184 ? -7.001 6.937 5.519 1.00 77.06 184 ALA A C 1
ATOM 1376 O O . ALA A 1 184 ? -7.196 6.747 6.720 1.00 77.06 184 ALA A O 1
ATOM 1377 N N . PHE A 1 185 ? -5.932 7.599 5.073 1.00 79.31 185 PHE A N 1
ATOM 1378 C CA . PHE A 1 185 ? -4.938 8.219 5.944 1.00 79.31 185 PHE A CA 1
ATOM 1379 C C . PHE A 1 185 ? -5.560 9.341 6.779 1.00 79.31 185 PHE A C 1
ATOM 1381 O O . PHE A 1 185 ? -5.422 9.344 8.002 1.00 79.31 185 PHE A O 1
ATOM 1388 N N . ALA A 1 186 ? -6.326 10.234 6.147 1.00 81.19 186 ALA A N 1
ATOM 1389 C CA . ALA A 1 186 ? -7.034 11.305 6.843 1.00 81.19 186 ALA A CA 1
ATOM 1390 C C . ALA A 1 186 ? -7.995 10.755 7.912 1.00 81.19 186 ALA A C 1
ATOM 1392 O O . ALA A 1 186 ? -8.020 11.259 9.033 1.00 81.19 186 ALA A O 1
ATOM 1393 N N . LEU A 1 187 ? -8.725 9.675 7.609 1.00 76.00 187 LEU A N 1
ATOM 1394 C CA . LEU A 1 187 ? -9.600 8.991 8.566 1.00 76.00 187 LEU A CA 1
ATOM 1395 C C . LEU A 1 187 ? -8.826 8.367 9.736 1.00 76.00 187 LEU A C 1
ATOM 1397 O O . LEU A 1 187 ? -9.281 8.458 10.878 1.00 76.00 187 LEU A O 1
ATOM 1401 N N . LYS A 1 188 ? -7.656 7.766 9.488 1.00 76.81 188 LYS A N 1
ATOM 1402 C CA . LYS A 1 188 ? -6.786 7.222 10.547 1.00 76.81 188 LYS A CA 1
ATOM 1403 C C . LYS A 1 188 ? -6.250 8.331 11.455 1.00 76.81 188 LYS A C 1
ATOM 1405 O O . LYS A 1 188 ? -6.326 8.204 12.675 1.00 76.81 188 LYS A O 1
ATOM 1410 N N . CYS A 1 189 ? -5.785 9.439 10.879 1.00 76.94 189 CYS A N 1
ATOM 1411 C CA . CYS A 1 189 ? -5.328 10.605 11.637 1.00 76.94 189 CYS A CA 1
ATOM 1412 C C . CYS A 1 189 ? -6.463 11.252 12.438 1.00 76.94 189 CYS A C 1
ATOM 1414 O O . CYS A 1 189 ? -6.281 11.568 13.611 1.00 76.94 189 CYS A O 1
ATOM 1416 N N . ALA A 1 190 ? -7.650 11.400 11.845 1.00 77.75 190 ALA A N 1
ATOM 1417 C CA . ALA A 1 190 ? -8.822 11.903 12.552 1.00 77.75 190 ALA A CA 1
ATOM 1418 C C . ALA A 1 190 ? -9.177 10.987 13.730 1.00 77.75 190 ALA A C 1
ATOM 1420 O O . ALA A 1 190 ? -9.359 11.465 14.847 1.00 77.75 190 ALA A O 1
ATOM 1421 N N . SER A 1 191 ? -9.191 9.669 13.511 1.00 71.56 191 SER A N 1
ATOM 1422 C CA . SER A 1 191 ? -9.457 8.681 14.564 1.00 71.56 191 SER A CA 1
ATOM 1423 C C . SER A 1 191 ? -8.460 8.784 15.721 1.00 71.56 191 SER A C 1
ATOM 1425 O O . SER A 1 191 ? -8.864 8.654 16.872 1.00 71.56 191 SER A O 1
ATOM 1427 N N . PHE A 1 192 ? -7.186 9.081 15.443 1.00 75.19 192 PHE A N 1
ATOM 1428 C CA . PHE A 1 192 ? -6.189 9.337 16.485 1.00 75.19 192 PHE A CA 1
ATOM 1429 C C . PHE A 1 192 ? -6.506 10.592 17.307 1.00 75.19 192 PHE A C 1
ATOM 1431 O O . PHE A 1 192 ? -6.519 10.536 18.536 1.00 75.19 192 PHE A O 1
ATOM 1438 N N . ILE A 1 193 ? -6.817 11.709 16.641 1.00 79.31 193 ILE A N 1
ATOM 1439 C CA . ILE A 1 193 ? -7.142 12.979 17.309 1.00 79.31 193 ILE A CA 1
ATOM 1440 C C . ILE A 1 193 ? -8.395 12.831 18.183 1.00 79.31 193 ILE A C 1
ATOM 1442 O O . ILE A 1 193 ? -8.429 13.336 19.305 1.00 79.31 193 ILE A O 1
ATOM 1446 N N . TYR A 1 194 ? -9.417 12.127 17.689 1.00 71.75 194 TYR A N 1
ATOM 1447 C CA . TYR A 1 194 ? -10.631 11.855 18.459 1.00 71.75 194 TYR A CA 1
ATOM 1448 C C . TYR A 1 194 ? -10.388 10.861 19.598 1.00 71.75 194 TYR A C 1
ATOM 1450 O O . TYR A 1 194 ? -10.924 11.058 20.684 1.00 71.75 194 TYR A O 1
ATOM 1458 N N . GLY A 1 195 ? -9.549 9.843 19.386 1.00 68.00 195 GLY A N 1
ATOM 1459 C CA . GLY A 1 195 ? -9.189 8.868 20.414 1.00 68.00 195 GLY A CA 1
ATOM 1460 C C . GLY A 1 195 ? -8.454 9.484 21.605 1.00 68.00 195 GLY A C 1
ATOM 1461 O O . GLY A 1 195 ? -8.660 9.044 22.726 1.00 68.00 195 GLY A O 1
ATOM 1462 N N . PHE A 1 196 ? -7.655 10.533 21.390 1.00 69.38 196 PHE A N 1
ATOM 1463 C CA . PHE A 1 196 ? -6.937 11.219 22.472 1.00 69.38 196 PHE A CA 1
ATOM 1464 C C . PHE A 1 196 ? -7.840 12.102 23.354 1.00 69.38 196 PHE A C 1
ATOM 1466 O O . PHE A 1 196 ? -7.445 12.493 24.450 1.00 69.38 196 PHE A O 1
ATOM 1473 N N . LYS A 1 197 ? -9.037 12.460 22.871 1.00 67.56 197 LYS A N 1
ATOM 1474 C CA . LYS A 1 197 ? -10.001 13.285 23.619 1.00 67.56 197 LYS A CA 1
ATOM 1475 C C . LYS A 1 197 ? -10.922 12.479 24.546 1.00 67.56 197 LYS A C 1
ATOM 1477 O O . LYS A 1 197 ? -11.626 13.101 25.339 1.00 67.56 197 LYS A O 1
ATOM 1482 N N . LEU A 1 198 ? -10.932 11.149 24.430 1.00 60.56 198 LEU A N 1
ATOM 1483 C CA . LEU A 1 198 ? -11.672 10.205 25.284 1.00 60.56 198 LEU A CA 1
ATOM 1484 C C . LEU A 1 198 ? -10.810 9.761 26.482 1.00 60.56 198 LEU A C 1
ATOM 1486 O O . LEU A 1 198 ? -11.352 9.640 27.603 1.00 60.56 198 LEU A O 1
#

Foldseek 3Di:
DDDDDDDDDDPDDDPPDDDDPAFDQAPNATDDHPVVSVVVVVLLVVLVVVLVVLVVVLVVCCVVVVDPDPVSVVVSVLSVVLVVLVVVCNRVVPPVSVVVSLVSLVVVLVVVVVVLVVLCVVLVVLVLLLVQADALQDGPDPPDPDRSNVPHNPPDNVNSVVSVVVSVVSVVVSVVCVVVVVVVNVVSVVCVVVSVVD

Secondary structure (DSSP, 8-state):
------------S---S---TTEEEETTEEEESHHHHHHHHHHHHHHHHHHHHHHHHHHHHHHHH----THHHHHHHHHHHHHHHHHHHHHHT-HHHHHHHHHHHHHHHHHHHHHHHHHHHHHHHHHHHHHHB-GGG-BSSTT-SS-THHHHTT--HHHHHHHHHHHHHHHHHHHHHHHHHHHHHHHHHHHHHHHTT-

Sequence (198 aa):
MEPYSVPLQPANTQQQSGYPPNSILVYGLNVGGPEIAGLVRKVISLSIATAVVVVITTILGDIIFHYVSSGTFFSVVVGLLVPACGYYGAKNNDRTLIGMFCACGLCGAIWAVFQIVSGIGLVGFLKVVLEYCGPHGETKKEGGPFQCEDVTKDWDEAQYDDAKHLVDIAGWFITGVICLALPAFALKCASFIYGFKL

pLDDT: mean 79.42, std 13.29, range [38.28, 94.88]